Protein AF-A0A7C1L3U0-F1 (afdb_monomer_lite)

Radius of gyration: 30.57 Å; chains: 1; bounding box: 61×76×88 Å

Foldseek 3Di:
DPPEPQWQWDDDVPHADDLVRVCVVVVHDPVVSVVVVVVCVVVVQWDADPVRTIGGPVRNVVVVVVVVVVVVVVVPDPPVPPDDDPPDPPDDDDPDDDDDDDDDDPDDDDDDDDDDDDDDDPPLPADPLLLVLLVVLQVLLCVVPVPDDRDDPVQSSVLSVLSRCCCPVVVDDSVVLSVLSVVLSVDPVSSVQSNGSVSCSVCVVVSVVVVCVVCPPDDDPDDDDDDDDPDDD

Structure (mmCIF, N/CA/C/O backbone):
data_AF-A0A7C1L3U0-F1
#
_entry.id   AF-A0A7C1L3U0-F1
#
loop_
_atom_site.group_PDB
_atom_site.id
_atom_site.type_symbol
_atom_site.label_atom_id
_atom_site.label_alt_id
_atom_site.label_comp_id
_atom_site.label_asym_id
_atom_site.label_entity_id
_atom_site.label_seq_id
_atom_site.pdbx_PDB_ins_code
_atom_site.Cartn_x
_atom_site.Cartn_y
_atom_site.Cartn_z
_atom_site.occupancy
_atom_site.B_iso_or_equiv
_atom_site.auth_seq_id
_atom_site.auth_comp_id
_atom_site.auth_asym_id
_atom_site.auth_atom_id
_atom_site.pdbx_PDB_model_num
ATOM 1 N N . MET A 1 1 ? 8.101 4.443 23.987 1.00 46.91 1 MET A N 1
ATOM 2 C CA . MET A 1 1 ? 7.718 3.282 24.823 1.00 46.91 1 MET A CA 1
ATOM 3 C C . MET A 1 1 ? 6.214 3.086 24.729 1.00 46.91 1 MET A C 1
ATOM 5 O O . MET A 1 1 ? 5.498 4.061 24.888 1.00 46.91 1 MET A O 1
ATOM 9 N N . HIS A 1 2 ? 5.737 1.872 24.451 1.00 55.75 2 HIS A N 1
ATOM 10 C CA . HIS A 1 2 ? 4.317 1.532 24.603 1.00 55.75 2 HIS A CA 1
ATOM 11 C C . HIS A 1 2 ? 4.188 0.915 25.998 1.00 55.75 2 HIS A C 1
ATOM 13 O O . HIS A 1 2 ? 4.883 -0.058 26.271 1.00 55.75 2 HIS A O 1
ATOM 19 N N . GLN A 1 3 ? 3.409 1.522 26.893 1.00 57.28 3 GLN A N 1
ATOM 20 C CA . GLN A 1 3 ? 3.385 1.154 28.319 1.00 57.28 3 GLN A CA 1
ATOM 21 C C . GLN A 1 3 ? 2.403 0.014 28.655 1.00 57.28 3 GLN A C 1
ATOM 23 O O . GLN A 1 3 ? 2.378 -0.451 29.791 1.00 57.28 3 GLN A O 1
ATOM 28 N N . SER A 1 4 ? 1.603 -0.470 27.697 1.00 68.75 4 SER A N 1
ATOM 29 C CA . SER A 1 4 ? 0.651 -1.561 27.932 1.00 68.75 4 SER A CA 1
ATOM 30 C C . SER A 1 4 ? 1.237 -2.935 27.580 1.00 68.75 4 SER A C 1
ATOM 32 O O . SER A 1 4 ? 1.960 -3.088 26.595 1.00 68.75 4 SER A O 1
ATOM 34 N N . LYS A 1 5 ? 0.875 -3.965 28.368 1.00 76.50 5 LYS A N 1
ATOM 35 C CA . LYS A 1 5 ? 1.251 -5.373 28.114 1.00 76.50 5 LYS A CA 1
ATOM 36 C C . LYS A 1 5 ? 0.803 -5.854 26.724 1.00 76.50 5 LYS A C 1
ATOM 38 O O . LYS A 1 5 ? 1.501 -6.636 26.087 1.00 76.50 5 LYS A O 1
ATOM 43 N N . LYS A 1 6 ? -0.358 -5.384 26.250 1.00 86.88 6 LYS A N 1
ATOM 44 C CA . LYS A 1 6 ? -0.949 -5.759 24.957 1.00 86.88 6 LYS A CA 1
ATOM 45 C C . LYS A 1 6 ? -0.745 -4.626 23.946 1.00 86.88 6 LYS A C 1
ATOM 47 O O . LYS A 1 6 ? -1.388 -3.581 24.034 1.00 86.88 6 LYS A O 1
ATOM 52 N N . TYR A 1 7 ? 0.149 -4.834 22.980 1.00 90.50 7 TYR A N 1
ATOM 53 C CA . TYR A 1 7 ? 0.523 -3.801 22.011 1.00 90.50 7 TYR A CA 1
ATOM 54 C C . TYR A 1 7 ? -0.679 -3.307 21.195 1.00 90.50 7 TYR A C 1
ATOM 56 O O . TYR A 1 7 ? -1.445 -4.104 20.658 1.00 90.50 7 TYR A O 1
ATOM 64 N N . GLY A 1 8 ? -0.822 -1.986 21.075 1.00 90.75 8 GLY A N 1
ATOM 65 C CA . GLY A 1 8 ? -1.903 -1.356 20.312 1.00 90.75 8 GLY A CA 1
ATOM 66 C C . GLY A 1 8 ? -3.244 -1.254 21.047 1.00 90.75 8 GLY A C 1
ATOM 67 O O . GLY A 1 8 ? -4.165 -0.668 20.485 1.00 90.75 8 GLY A O 1
ATOM 68 N N . TYR A 1 9 ? -3.356 -1.766 22.279 1.00 92.19 9 TYR A N 1
ATOM 69 C CA . TYR A 1 9 ? -4.539 -1.601 23.130 1.00 92.19 9 TYR A CA 1
ATOM 70 C C . TYR A 1 9 ? -4.351 -0.439 24.102 1.00 92.19 9 TYR A C 1
ATOM 72 O O . TYR A 1 9 ? -3.285 -0.293 24.714 1.00 92.19 9 TYR A O 1
ATOM 80 N N . PHE A 1 10 ? -5.408 0.353 24.269 1.00 90.69 10 PHE A N 1
ATOM 81 C CA . PHE A 1 10 ? -5.458 1.449 25.226 1.00 90.69 10 PHE A CA 1
ATOM 82 C C . PHE A 1 10 ? -5.820 0.913 26.615 1.00 90.69 10 PHE A C 1
ATOM 84 O O . PHE A 1 10 ? -6.989 0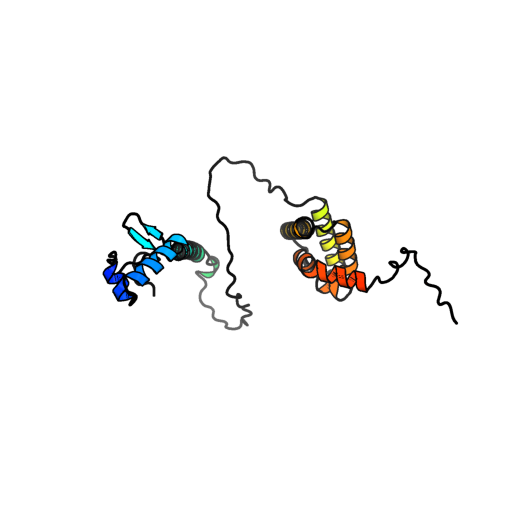.739 26.957 1.00 90.69 10 PHE A O 1
ATOM 91 N N . LEU A 1 11 ? -4.786 0.595 27.391 1.00 90.81 11 LEU A N 1
ATOM 92 C CA . LEU A 1 11 ? -4.882 0.036 28.738 1.00 90.81 11 LEU A CA 1
ATOM 93 C C . LEU A 1 11 ? -3.996 0.852 29.676 1.00 90.81 11 LEU A C 1
ATOM 95 O O . LEU A 1 11 ? -2.856 1.157 29.325 1.00 90.81 11 LEU A O 1
ATOM 99 N N . ILE A 1 12 ? -4.489 1.131 30.881 1.00 87.69 12 ILE A N 1
ATOM 100 C CA . ILE A 1 12 ? -3.718 1.762 31.957 1.00 87.69 12 ILE A CA 1
ATOM 101 C C . ILE A 1 12 ? -3.449 0.678 32.994 1.00 87.69 12 ILE A C 1
ATOM 103 O O . ILE A 1 12 ? -4.383 0.097 33.539 1.00 87.69 12 ILE A O 1
ATOM 107 N N . ASN A 1 13 ? -2.178 0.333 33.210 1.00 86.44 13 ASN A N 1
ATOM 108 C CA . ASN A 1 13 ? -1.765 -0.753 34.113 1.00 86.44 13 ASN A CA 1
ATOM 109 C C . ASN A 1 13 ? -2.446 -2.110 33.827 1.00 86.44 13 ASN A C 1
ATOM 111 O O . ASN A 1 13 ? -2.619 -2.936 34.715 1.00 86.44 13 ASN A O 1
ATOM 115 N N . GLY A 1 14 ? -2.831 -2.353 32.568 1.00 85.44 14 GLY A N 1
ATOM 116 C CA . GLY A 1 14 ? -3.538 -3.571 32.150 1.00 85.44 14 GLY A CA 1
ATOM 117 C C . GLY A 1 14 ? -5.056 -3.538 32.349 1.00 85.44 14 GLY A C 1
ATOM 118 O O . GLY A 1 14 ? -5.728 -4.471 31.921 1.00 85.44 14 GLY A O 1
ATOM 119 N N . ILE A 1 15 ? -5.597 -2.463 32.922 1.00 87.31 15 ILE A N 1
ATOM 120 C CA . ILE A 1 15 ? -7.029 -2.268 33.153 1.00 87.31 15 ILE A CA 1
ATOM 121 C C . ILE A 1 15 ? -7.600 -1.357 32.059 1.00 87.31 15 ILE A C 1
ATOM 123 O O . ILE A 1 15 ? -6.926 -0.451 31.554 1.00 87.31 15 ILE A O 1
ATOM 127 N N . LYS A 1 16 ? -8.856 -1.611 31.676 1.00 90.50 16 LYS A N 1
ATOM 128 C CA . LYS A 1 16 ? -9.623 -0.742 30.781 1.00 90.50 16 LYS A CA 1
ATOM 129 C C . LYS A 1 16 ? -9.945 0.578 31.500 1.00 90.50 16 LYS A C 1
ATOM 131 O O . LYS A 1 16 ? -10.632 0.534 32.518 1.00 90.50 16 LYS A O 1
ATOM 136 N N . PRO A 1 17 ? -9.502 1.735 30.986 1.00 90.19 17 PRO A N 1
ATOM 137 C CA . PRO A 1 17 ? -9.863 3.017 31.576 1.00 90.19 17 PRO A CA 1
ATOM 138 C C . PRO A 1 17 ? -11.337 3.356 31.320 1.00 90.19 17 PRO A C 1
ATOM 140 O O . PRO A 1 17 ? -11.865 3.058 30.246 1.00 90.19 17 PRO A O 1
ATOM 143 N N . ASP A 1 18 ? -11.980 3.997 32.298 1.00 92.19 18 ASP A N 1
ATOM 144 C CA . ASP A 1 18 ? -13.324 4.560 32.142 1.00 92.19 18 ASP A CA 1
ATOM 145 C C . ASP A 1 18 ? -13.290 5.795 31.233 1.00 92.19 18 ASP A C 1
ATOM 147 O O . ASP A 1 18 ? -12.306 6.537 31.228 1.00 92.19 18 ASP A O 1
ATOM 151 N N . ASP A 1 19 ? -14.373 6.067 30.504 1.00 90.44 19 ASP A N 1
ATOM 152 C CA . ASP A 1 19 ? -14.452 7.169 29.537 1.00 90.44 19 ASP A CA 1
ATOM 153 C C . ASP A 1 19 ? -14.159 8.534 30.186 1.00 90.44 19 ASP A C 1
ATOM 155 O O . ASP A 1 19 ? -13.609 9.421 29.526 1.00 90.44 19 ASP A O 1
ATOM 159 N N . LYS A 1 20 ? -14.478 8.719 31.477 1.00 92.00 20 LYS A N 1
ATOM 160 C CA . LYS A 1 20 ? -14.107 9.923 32.242 1.00 92.00 20 LYS A CA 1
ATOM 161 C C . LYS A 1 20 ? -12.598 10.021 32.455 1.00 92.00 20 LYS A C 1
ATOM 163 O O . LYS A 1 20 ? -12.019 11.090 32.287 1.00 92.00 20 LYS A O 1
ATOM 168 N N . THR A 1 21 ? -11.949 8.906 32.780 1.00 92.12 21 THR A N 1
ATOM 169 C CA . THR A 1 21 ? -10.490 8.829 32.910 1.00 92.12 21 THR A CA 1
ATOM 170 C C . THR A 1 21 ? -9.812 9.138 31.579 1.00 92.12 21 THR A C 1
ATOM 172 O O . THR A 1 21 ? -8.831 9.875 31.556 1.00 92.12 21 THR A O 1
ATOM 175 N N . ILE A 1 22 ? -10.353 8.643 30.458 1.00 91.44 22 ILE A N 1
ATOM 176 C CA . ILE A 1 22 ? -9.820 8.953 29.122 1.00 91.44 22 ILE A CA 1
ATOM 177 C C . ILE A 1 22 ? -9.978 10.446 28.800 1.00 91.44 22 ILE A C 1
ATOM 179 O O . ILE A 1 22 ? -9.039 11.062 28.302 1.00 91.44 22 ILE A O 1
ATOM 183 N N . GLN A 1 23 ? -11.133 11.043 29.113 1.00 94.38 23 GLN A N 1
ATOM 184 C CA . GLN A 1 23 ? -11.370 12.484 28.944 1.00 94.38 23 GLN A CA 1
ATOM 185 C C . GLN A 1 23 ? -10.337 13.328 29.695 1.00 94.38 23 GLN A C 1
ATOM 187 O O . GLN A 1 23 ? -9.766 14.243 29.106 1.00 94.38 23 GLN A O 1
ATOM 192 N N . LEU A 1 24 ? -10.063 12.983 30.957 1.00 92.75 24 LEU A N 1
ATOM 193 C CA . LEU A 1 24 ? -9.055 13.653 31.783 1.00 92.75 24 LEU A CA 1
ATOM 194 C C . LEU A 1 24 ? -7.646 13.494 31.203 1.00 92.75 24 LEU A C 1
ATOM 196 O O . LEU A 1 24 ? -6.904 14.465 31.113 1.00 92.75 24 LEU A O 1
ATOM 200 N N . LEU A 1 25 ? -7.295 12.288 30.754 1.00 90.88 25 LEU A N 1
ATOM 201 C CA . LEU A 1 25 ? -5.965 11.985 30.220 1.00 90.88 25 LEU A CA 1
ATOM 202 C C . LEU A 1 25 ? -5.687 12.701 28.891 1.00 90.88 25 LEU A C 1
ATOM 204 O O . LEU A 1 25 ? -4.554 13.088 28.620 1.00 90.88 25 LEU A O 1
ATOM 208 N N . LEU A 1 26 ? -6.724 12.898 28.073 1.00 90.00 26 LEU A N 1
ATOM 209 C CA . LEU A 1 26 ? -6.652 13.660 26.825 1.00 90.00 26 LEU A CA 1
ATOM 210 C C . LEU A 1 26 ? -6.889 15.165 27.023 1.00 90.00 26 LEU A C 1
ATOM 212 O O . LEU A 1 26 ? -6.756 15.922 26.064 1.00 90.00 26 LEU A O 1
ATOM 216 N N . ASN A 1 27 ? -7.248 15.588 28.239 1.00 93.81 27 ASN A N 1
ATOM 217 C CA . ASN A 1 27 ? -7.644 16.952 28.578 1.00 93.81 27 ASN A CA 1
ATOM 218 C C . ASN A 1 27 ? -8.754 17.498 27.651 1.00 93.81 27 ASN A C 1
ATOM 220 O O . ASN A 1 27 ? -8.663 18.602 27.113 1.00 93.81 27 ASN A O 1
ATOM 224 N N . LEU A 1 28 ? -9.794 16.687 27.415 1.00 93.38 28 LEU A N 1
ATOM 225 C CA . LEU A 1 28 ? -10.899 16.994 26.502 1.00 93.38 28 LEU A CA 1
ATOM 226 C C . LEU A 1 28 ? -12.233 17.151 27.235 1.00 93.38 28 LEU A C 1
ATOM 228 O O . LEU A 1 28 ? -12.604 16.341 28.082 1.00 93.38 28 LEU A O 1
ATOM 232 N N . ASN A 1 29 ? -13.026 18.126 26.788 1.00 94.88 29 ASN A N 1
ATOM 233 C CA . ASN A 1 29 ? -14.422 18.267 27.197 1.00 94.88 29 ASN A CA 1
ATOM 234 C C . ASN A 1 29 ? -15.258 17.069 26.720 1.00 94.88 29 ASN A C 1
ATOM 236 O O . ASN A 1 29 ? -15.044 16.552 25.621 1.00 94.88 29 ASN A O 1
ATOM 240 N N . SER A 1 30 ? -16.293 16.697 27.480 1.00 93.62 30 SER A N 1
ATOM 241 C CA . SER A 1 30 ? -17.127 15.520 27.182 1.00 93.62 30 SER A CA 1
ATOM 242 C C . SER A 1 30 ? -17.739 15.535 25.773 1.00 93.62 30 SER A C 1
ATOM 244 O O . SER A 1 30 ? -17.765 14.511 25.087 1.00 93.62 30 SER A O 1
ATOM 246 N N . LYS A 1 31 ? -18.176 16.709 25.291 1.00 94.75 31 LYS A N 1
ATOM 247 C CA . LYS A 1 31 ? -18.735 16.873 23.937 1.00 94.75 31 LYS A CA 1
ATOM 248 C C . LYS A 1 31 ? -17.685 16.620 22.850 1.00 94.75 31 LYS A C 1
ATOM 250 O O . LYS A 1 31 ? -17.946 15.872 21.910 1.00 94.75 31 LYS A O 1
ATOM 255 N N . SER A 1 32 ? -16.498 17.205 23.004 1.00 94.38 32 SER A N 1
ATOM 256 C CA . SER A 1 32 ? -15.382 17.033 22.070 1.00 94.38 32 SER A CA 1
ATOM 257 C C . SER A 1 32 ? -14.876 15.593 22.071 1.00 94.38 32 SER A C 1
ATOM 259 O O . SER A 1 32 ? -14.665 15.021 21.008 1.00 94.38 32 SER A O 1
ATOM 261 N N . PHE A 1 33 ? -14.767 14.973 23.248 1.00 95.44 33 PHE A N 1
ATOM 262 C CA . PHE A 1 33 ? -14.368 13.576 23.394 1.00 95.44 33 PHE A CA 1
ATOM 263 C C . PHE A 1 33 ? -15.306 12.627 22.643 1.00 95.44 33 PHE A C 1
ATOM 265 O O . PHE A 1 33 ? -14.842 11.828 21.831 1.00 95.44 33 PHE A O 1
ATOM 272 N N . LYS A 1 34 ? -16.625 12.752 22.857 1.00 94.25 34 LYS A N 1
ATOM 273 C CA . LYS A 1 34 ? -17.624 11.920 22.169 1.00 94.25 34 LYS A CA 1
ATOM 274 C C . LYS A 1 34 ? -17.522 12.064 20.652 1.00 94.25 34 LYS A C 1
ATOM 276 O O . LYS A 1 34 ? -17.489 11.049 19.964 1.00 94.25 34 LYS A O 1
ATOM 281 N N . LYS A 1 35 ? -17.399 13.303 20.155 1.00 95.94 35 LYS A N 1
ATOM 282 C CA . LYS A 1 35 ? -17.234 13.597 18.724 1.00 95.94 35 LYS A CA 1
ATOM 283 C C . LYS A 1 35 ? -15.968 12.948 18.150 1.00 95.94 35 LYS A C 1
ATOM 285 O O . LYS A 1 35 ? -16.047 12.227 17.158 1.00 95.94 35 LYS A O 1
ATOM 290 N N . CYS A 1 36 ? -14.821 13.134 18.803 1.00 94.56 36 CYS A N 1
ATOM 291 C CA . CYS A 1 36 ? -13.552 12.562 18.352 1.00 94.56 36 CYS A CA 1
ATOM 292 C C . CYS A 1 36 ? -13.594 11.029 18.328 1.00 94.56 36 CYS A C 1
ATOM 294 O O . CYS A 1 36 ? -13.214 10.415 17.335 1.00 94.56 36 CYS A O 1
ATOM 296 N N . ILE A 1 37 ? -14.086 10.393 19.394 1.00 93.75 37 ILE A N 1
ATOM 297 C CA . ILE A 1 37 ? -14.187 8.930 19.453 1.00 93.75 37 ILE A CA 1
ATOM 298 C C . ILE A 1 37 ? -15.148 8.399 18.385 1.00 93.75 37 ILE A C 1
ATOM 300 O O . ILE A 1 37 ? -14.818 7.409 17.730 1.00 93.75 37 ILE A O 1
ATOM 304 N N . SER A 1 38 ? -16.295 9.054 18.158 1.00 94.31 38 SER A N 1
ATOM 305 C CA . SER A 1 38 ? -17.228 8.641 17.104 1.00 94.31 38 SER A CA 1
ATOM 306 C C . SER A 1 38 ? -16.611 8.735 15.711 1.00 94.31 38 SER A C 1
ATOM 308 O O . SER A 1 38 ? -16.754 7.802 14.927 1.00 94.31 38 SER A O 1
ATOM 310 N N . GLU A 1 39 ? -15.867 9.804 15.419 1.00 95.69 39 GLU A N 1
ATOM 311 C CA . GLU A 1 39 ? -15.178 9.966 14.134 1.00 95.69 39 GLU A CA 1
ATOM 312 C C . GLU A 1 39 ? -14.094 8.898 13.943 1.00 95.69 39 GLU A C 1
ATOM 314 O O . GLU A 1 39 ? -14.009 8.265 12.891 1.00 95.69 39 GLU A O 1
ATOM 319 N N . LEU A 1 40 ? -13.279 8.640 14.970 1.00 94.25 40 LEU A N 1
ATOM 320 C CA . LEU A 1 40 ? -12.206 7.646 14.895 1.00 94.25 40 LEU A CA 1
ATOM 321 C C . LEU A 1 40 ? -12.732 6.215 14.710 1.00 94.25 40 LEU A C 1
ATOM 323 O O . LEU A 1 40 ? -12.089 5.426 14.011 1.00 94.25 40 LEU A O 1
ATOM 327 N N . LEU A 1 41 ? -13.874 5.886 15.324 1.00 93.81 41 LEU A N 1
ATOM 328 C CA . LEU A 1 41 ? -14.566 4.611 15.125 1.00 93.81 41 LEU A CA 1
ATOM 329 C C . LEU A 1 41 ? -15.172 4.520 13.721 1.00 93.81 41 LEU A C 1
ATOM 331 O O . LEU A 1 41 ? -14.988 3.502 13.057 1.00 93.81 41 LEU A O 1
ATOM 335 N N . LEU A 1 42 ? -15.834 5.584 13.255 1.00 95.12 42 LEU A N 1
ATOM 336 C CA . LEU A 1 42 ? -16.454 5.648 11.929 1.00 95.12 42 LEU A CA 1
ATOM 337 C C . LEU A 1 42 ? -15.425 5.431 10.813 1.00 95.12 42 LEU A C 1
ATOM 339 O O . LEU A 1 42 ? -15.637 4.618 9.920 1.00 95.12 42 LEU A O 1
ATOM 343 N N . TYR A 1 43 ? -14.273 6.099 10.898 1.00 94.50 43 TYR A N 1
ATOM 344 C CA . TYR A 1 43 ? -13.176 5.922 9.942 1.00 94.50 43 TYR A CA 1
ATOM 345 C C . TYR A 1 43 ? -12.362 4.636 10.165 1.00 94.50 43 TYR A C 1
ATOM 347 O O . TYR A 1 43 ? -11.371 4.409 9.471 1.00 94.50 43 TYR A O 1
ATOM 355 N N . GLY A 1 44 ? -12.714 3.812 11.157 1.00 91.38 44 GLY A N 1
ATOM 356 C CA . GLY A 1 44 ? -12.035 2.550 11.452 1.00 91.38 44 GLY A CA 1
ATOM 357 C C . GLY A 1 44 ? -10.579 2.697 11.908 1.00 91.38 44 GLY A C 1
ATOM 358 O O . GLY A 1 44 ? -9.820 1.725 11.854 1.00 91.38 44 GLY A O 1
ATOM 359 N N . ARG A 1 45 ? -10.170 3.895 12.352 1.00 90.75 45 ARG A N 1
ATOM 360 C CA . ARG A 1 45 ? -8.814 4.159 12.867 1.00 90.75 45 ARG A CA 1
ATOM 361 C C . ARG A 1 45 ? -8.597 3.477 14.214 1.00 90.75 45 ARG A C 1
ATOM 363 O O . ARG A 1 45 ? -7.529 2.912 14.456 1.00 90.75 45 ARG A O 1
ATOM 370 N N . ILE A 1 46 ? -9.629 3.501 15.054 1.00 93.75 46 ILE A N 1
ATOM 371 C CA . ILE A 1 46 ? -9.710 2.738 16.301 1.00 93.75 46 ILE A CA 1
ATOM 372 C C . ILE A 1 46 ? -10.880 1.760 16.222 1.00 93.75 46 ILE A C 1
ATOM 374 O O . ILE A 1 46 ? -11.843 1.983 15.491 1.00 93.75 46 ILE A O 1
ATOM 378 N N . LYS A 1 47 ? -10.803 0.675 16.985 1.00 94.06 47 LYS A N 1
ATOM 379 C CA . LYS A 1 47 ? -11.871 -0.316 17.132 1.00 94.06 47 LYS A CA 1
ATOM 380 C C . LYS A 1 47 ? -12.062 -0.661 18.603 1.00 94.06 47 LYS A C 1
ATOM 382 O O . LYS A 1 47 ? -11.167 -0.419 19.410 1.00 94.06 47 LYS A O 1
ATOM 387 N N . LYS A 1 48 ? -13.229 -1.209 18.941 1.00 92.75 48 LYS A N 1
ATOM 388 C CA . LYS A 1 48 ? -13.506 -1.779 20.263 1.00 92.75 48 LYS A CA 1
ATOM 389 C C . LYS A 1 48 ? -13.409 -3.294 20.194 1.00 92.75 48 LYS A C 1
ATOM 391 O O . LYS A 1 48 ? -13.834 -3.893 19.210 1.00 92.75 48 LYS A O 1
ATOM 396 N N . ASP A 1 49 ? -12.806 -3.874 21.219 1.00 91.75 49 ASP A N 1
ATOM 397 C CA . ASP A 1 49 ? -12.830 -5.318 21.452 1.00 91.75 49 ASP A CA 1
ATOM 398 C C . ASP A 1 49 ? -14.159 -5.725 22.114 1.00 91.75 49 ASP A C 1
ATOM 400 O O . ASP A 1 49 ? -14.927 -4.855 22.531 1.00 91.75 49 ASP A O 1
ATOM 404 N N . GLU A 1 50 ? -14.403 -7.021 22.283 1.00 92.00 50 GLU A N 1
ATOM 405 C CA . GLU A 1 50 ? -15.593 -7.559 22.973 1.00 92.00 50 GLU A CA 1
ATOM 406 C C . GLU A 1 50 ? -15.719 -7.020 24.411 1.00 92.00 50 GLU A C 1
ATOM 408 O O . GLU A 1 50 ? -16.799 -6.673 24.879 1.00 92.00 50 GLU A O 1
ATOM 413 N N . ASN A 1 51 ? -14.578 -6.799 25.072 1.00 88.69 51 ASN A N 1
ATOM 414 C CA . ASN A 1 51 ? -14.485 -6.186 26.405 1.00 88.69 51 ASN A CA 1
ATOM 415 C C . ASN A 1 51 ? -14.676 -4.646 26.392 1.00 88.69 51 ASN A C 1
ATOM 417 O O . ASN A 1 51 ? -14.537 -3.948 27.405 1.00 88.69 51 ASN A O 1
ATOM 421 N N . GLY A 1 52 ? -14.934 -4.061 25.221 1.00 89.25 52 GLY A N 1
ATOM 422 C CA . GLY A 1 52 ? -15.109 -2.627 24.999 1.00 89.25 52 GLY A CA 1
ATOM 423 C C . GLY A 1 52 ? -13.832 -1.793 25.148 1.00 89.25 52 GLY A C 1
ATOM 424 O O . GLY A 1 52 ? -13.931 -0.586 25.356 1.00 89.25 52 GLY A O 1
ATOM 425 N N . VAL A 1 53 ? -12.649 -2.411 25.088 1.00 92.00 53 VAL A N 1
ATOM 426 C CA . VAL A 1 53 ? -11.347 -1.719 25.109 1.00 92.00 53 VAL A CA 1
ATOM 427 C C . VAL A 1 53 ? -11.048 -1.154 23.724 1.00 92.00 53 VAL A C 1
ATOM 429 O O . VAL A 1 53 ? -11.177 -1.868 22.730 1.00 92.00 53 VAL A O 1
ATOM 432 N N . TYR A 1 54 ? -10.612 0.103 23.653 1.00 93.31 54 TYR A N 1
ATOM 433 C CA . TYR A 1 54 ? -10.171 0.707 22.398 1.00 93.31 54 TYR A CA 1
ATOM 434 C C . TYR A 1 54 ? -8.798 0.173 21.974 1.00 93.31 54 TYR A C 1
ATOM 436 O O . TYR A 1 54 ? -7.867 0.101 22.779 1.00 93.31 54 TYR A O 1
ATOM 444 N N . TYR A 1 55 ? -8.646 -0.148 20.693 1.00 93.19 55 TYR A N 1
ATOM 445 C CA . TYR A 1 55 ? -7.370 -0.548 20.111 1.00 93.19 55 TYR A CA 1
ATOM 446 C C . TYR A 1 55 ? -7.159 0.028 18.708 1.00 93.19 55 TYR A C 1
ATOM 448 O O . TYR A 1 55 ? -8.103 0.256 17.947 1.00 93.19 55 TYR A O 1
ATOM 456 N N . CYS A 1 56 ? -5.895 0.238 18.345 1.00 93.12 56 CYS A N 1
ATOM 457 C CA . CYS A 1 56 ? -5.483 0.712 17.026 1.00 93.12 56 CYS A CA 1
ATOM 458 C C . CYS A 1 56 ? -5.148 -0.480 16.121 1.00 93.12 56 CYS A C 1
ATOM 460 O O . CYS A 1 56 ? -4.096 -1.105 16.281 1.00 93.12 56 CYS A O 1
ATOM 462 N N . LYS A 1 57 ? -6.006 -0.775 15.132 1.00 89.62 57 LYS A N 1
ATOM 463 C CA . LYS A 1 57 ? -5.843 -1.932 14.226 1.00 89.62 57 LYS A CA 1
ATOM 464 C C . LYS A 1 57 ? -4.467 -1.952 13.543 1.00 89.62 57 LYS A C 1
ATOM 466 O O . LYS A 1 57 ? -3.771 -2.961 13.612 1.00 89.62 57 LYS A O 1
ATOM 471 N N . ARG A 1 58 ? -4.038 -0.814 12.984 1.00 92.69 58 ARG A N 1
ATOM 472 C CA . ARG A 1 58 ? -2.734 -0.676 12.311 1.00 92.69 58 ARG A CA 1
ATOM 473 C C . ARG A 1 58 ? -1.560 -1.042 13.221 1.00 92.69 58 ARG A C 1
ATOM 475 O O . ARG A 1 58 ? -0.647 -1.737 12.799 1.00 92.69 58 ARG A O 1
ATOM 482 N N . MET A 1 59 ? -1.595 -0.606 14.481 1.00 92.56 59 MET A N 1
ATOM 483 C CA . MET A 1 59 ? -0.518 -0.901 15.429 1.00 92.56 59 MET A CA 1
ATOM 484 C C . MET A 1 59 ? -0.411 -2.401 15.707 1.00 92.56 59 MET A C 1
ATOM 486 O O . MET A 1 59 ? 0.691 -2.938 15.782 1.00 92.56 59 MET A O 1
ATOM 490 N N . ILE A 1 60 ? -1.546 -3.087 15.845 1.00 91.31 60 ILE A N 1
ATOM 491 C CA . ILE A 1 60 ? -1.568 -4.538 16.058 1.00 91.31 60 ILE A CA 1
ATOM 492 C C . ILE A 1 60 ? -0.989 -5.263 14.838 1.00 91.31 60 ILE A C 1
ATOM 494 O O . ILE A 1 60 ? -0.166 -6.162 14.998 1.00 91.31 60 ILE A O 1
ATOM 498 N N . GLU A 1 61 ? -1.382 -4.867 13.629 1.00 90.94 61 GLU A N 1
ATOM 499 C CA . GLU A 1 61 ? -0.882 -5.458 12.380 1.00 90.94 61 GLU A CA 1
ATOM 500 C C . GLU A 1 61 ? 0.624 -5.233 12.199 1.00 90.94 61 GLU A C 1
ATOM 502 O O . GLU A 1 61 ? 1.366 -6.187 11.947 1.00 90.94 61 GLU A O 1
ATOM 507 N N . ASP A 1 62 ? 1.099 -4.009 12.437 1.00 91.25 62 ASP A N 1
ATOM 508 C CA . ASP A 1 62 ? 2.523 -3.672 12.393 1.00 91.25 62 ASP A CA 1
ATOM 509 C C . ASP A 1 62 ? 3.324 -4.483 13.426 1.00 91.25 62 ASP A C 1
ATOM 511 O O . ASP A 1 62 ? 4.449 -4.917 13.158 1.00 91.25 62 ASP A O 1
ATOM 515 N N . ASN A 1 63 ? 2.751 -4.738 14.607 1.00 91.25 63 ASN A N 1
ATOM 516 C CA . ASN A 1 63 ? 3.387 -5.556 15.635 1.00 91.25 63 ASN A CA 1
ATOM 517 C C . ASN A 1 63 ? 3.456 -7.034 15.245 1.00 91.25 63 ASN A C 1
ATOM 519 O O . ASN A 1 63 ? 4.521 -7.634 15.372 1.00 91.25 63 ASN A O 1
ATOM 523 N N . LYS A 1 64 ? 2.372 -7.599 14.695 1.00 92.19 64 LYS A N 1
ATOM 524 C CA . LYS A 1 64 ? 2.366 -8.969 14.155 1.00 92.19 64 LYS A CA 1
ATOM 525 C C . LYS A 1 64 ? 3.454 -9.138 13.097 1.00 92.19 64 LYS A C 1
ATOM 527 O O . LYS A 1 64 ? 4.237 -10.085 13.148 1.00 92.19 64 LYS A O 1
ATOM 532 N N . LEU A 1 65 ? 3.559 -8.177 12.180 1.00 89.62 65 LEU A N 1
ATOM 533 C CA . LEU A 1 65 ? 4.589 -8.173 11.147 1.00 89.62 65 LEU A CA 1
ATOM 534 C C . LEU A 1 65 ? 5.997 -8.057 11.743 1.00 89.62 65 LEU A 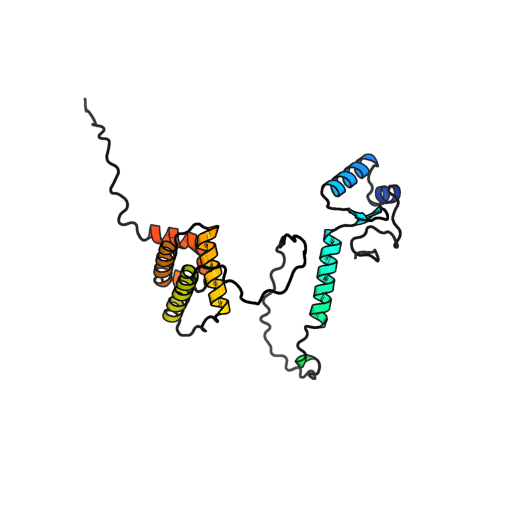C 1
ATOM 536 O O . LEU A 1 65 ? 6.922 -8.733 11.292 1.00 89.62 65 LEU A O 1
ATOM 540 N N . ARG A 1 66 ? 6.169 -7.227 12.778 1.00 88.25 66 ARG A N 1
ATOM 541 C CA . ARG A 1 66 ? 7.433 -7.090 13.510 1.00 88.25 66 ARG A CA 1
ATOM 542 C C . ARG A 1 66 ? 7.841 -8.391 14.196 1.00 88.25 66 ARG A C 1
ATOM 544 O O . ARG A 1 66 ? 9.008 -8.754 14.099 1.00 88.25 66 ARG A O 1
ATOM 551 N N . ILE A 1 67 ? 6.919 -9.074 14.870 1.00 91.25 67 ILE A N 1
ATOM 552 C CA . ILE A 1 67 ? 7.181 -10.366 15.520 1.00 91.25 67 ILE A CA 1
ATOM 553 C C . ILE A 1 67 ? 7.608 -11.388 14.467 1.00 91.25 67 ILE A C 1
ATOM 555 O O . ILE A 1 67 ? 8.697 -11.942 14.582 1.00 91.25 67 ILE A O 1
ATOM 559 N N . LYS A 1 68 ? 6.846 -11.520 13.374 1.00 89.81 68 LYS A N 1
ATOM 560 C CA . LYS A 1 68 ? 7.171 -12.435 12.270 1.00 89.81 68 LYS A CA 1
ATOM 561 C C . LYS A 1 68 ? 8.564 -12.177 11.684 1.00 89.81 68 LYS A C 1
ATOM 563 O O . LYS A 1 68 ? 9.324 -13.106 11.431 1.00 89.81 68 LYS A O 1
ATOM 568 N N . ARG A 1 69 ? 8.926 -10.905 11.489 1.00 88.62 69 ARG A N 1
ATOM 569 C CA . ARG A 1 69 ? 10.263 -10.513 11.008 1.00 88.62 69 ARG A CA 1
ATOM 570 C C . ARG A 1 69 ? 11.361 -10.810 12.025 1.00 88.62 69 ARG A C 1
ATOM 572 O O . ARG A 1 69 ? 12.429 -11.248 11.621 1.00 88.62 69 ARG A O 1
ATOM 579 N N . ARG A 1 70 ? 11.113 -10.587 13.320 1.00 88.25 70 ARG A N 1
ATOM 580 C CA . ARG A 1 70 ? 12.062 -10.917 14.394 1.00 88.25 70 ARG A CA 1
ATOM 581 C C . ARG A 1 70 ? 12.326 -12.420 14.443 1.00 88.25 70 ARG A C 1
ATOM 583 O O . ARG A 1 70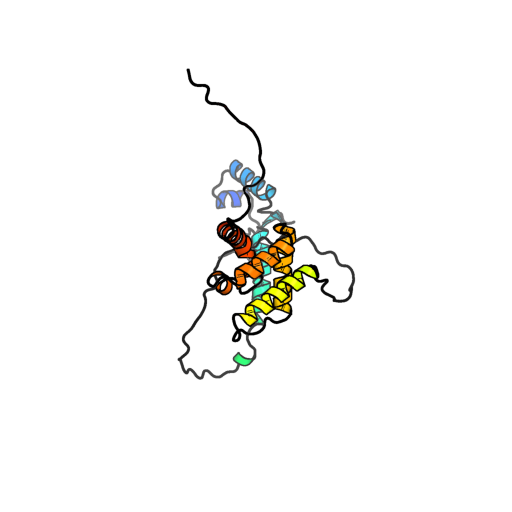 ? 13.480 -12.818 14.501 1.00 88.25 70 ARG A O 1
ATOM 590 N N . GLU A 1 71 ? 11.278 -13.234 14.380 1.00 88.44 71 GLU A N 1
ATOM 591 C CA . GLU A 1 71 ? 11.383 -14.697 14.370 1.00 88.44 71 GLU A CA 1
ATOM 592 C C . GLU A 1 71 ? 12.149 -15.203 13.146 1.00 88.44 71 GLU A C 1
ATOM 594 O O . GLU A 1 71 ? 13.023 -16.056 13.273 1.00 88.44 71 GLU A O 1
ATOM 599 N N . ALA A 1 72 ? 11.873 -14.644 11.964 1.00 85.31 72 ALA A N 1
ATOM 600 C CA . ALA A 1 72 ? 12.618 -14.967 10.750 1.00 85.31 72 ALA A CA 1
ATOM 601 C C . ALA A 1 72 ? 14.087 -14.515 10.834 1.00 85.31 72 ALA A C 1
ATOM 603 O O . ALA A 1 72 ? 14.979 -15.262 10.446 1.00 85.31 72 ALA A O 1
ATOM 604 N N . GLY A 1 73 ? 14.349 -13.325 11.381 1.00 85.81 73 GLY A N 1
ATOM 605 C CA . GLY A 1 73 ? 15.702 -12.800 11.582 1.00 85.81 73 GLY A CA 1
ATOM 606 C C . GLY A 1 73 ? 16.514 -13.614 12.588 1.00 85.81 73 GLY A C 1
ATOM 607 O O . GLY A 1 73 ? 17.684 -13.878 12.343 1.00 85.81 73 GLY A O 1
ATOM 608 N N . SER A 1 74 ? 15.884 -14.103 13.662 1.00 80.06 74 SER A N 1
ATOM 609 C CA . SER A 1 74 ? 16.516 -15.007 14.634 1.00 80.06 74 SER A CA 1
ATOM 610 C C . SER A 1 74 ? 16.981 -16.325 14.007 1.00 80.06 74 SER A C 1
ATOM 612 O O . SER A 1 74 ? 17.882 -16.960 14.540 1.00 80.06 74 SER A O 1
ATOM 614 N N . LYS A 1 75 ? 16.372 -16.738 12.889 1.00 77.75 75 LYS A N 1
ATOM 615 C CA . LYS A 1 75 ? 16.763 -17.919 12.103 1.00 77.75 75 LYS A CA 1
ATOM 616 C C . LYS A 1 75 ? 17.708 -17.581 10.940 1.00 77.75 75 LYS A C 1
ATOM 618 O O . LYS A 1 75 ? 18.182 -18.488 10.269 1.00 77.75 75 LYS A O 1
ATOM 623 N N . GLY A 1 76 ? 17.929 -16.295 10.663 1.00 63.34 76 GLY A N 1
ATOM 624 C CA . GLY A 1 76 ? 18.549 -15.775 9.440 1.00 63.34 76 GLY A CA 1
ATOM 625 C C . GLY A 1 76 ? 20.007 -15.341 9.583 1.00 63.34 76 GLY A C 1
ATOM 626 O O . GLY A 1 76 ? 20.471 -14.533 8.781 1.00 63.34 76 GLY A O 1
ATOM 627 N N . GLY A 1 77 ? 20.725 -15.837 10.592 1.00 69.12 77 GLY A N 1
ATOM 628 C CA . GLY A 1 77 ? 22.185 -15.752 10.617 1.00 69.12 77 GLY A CA 1
ATOM 629 C C . GLY A 1 77 ? 22.782 -16.746 9.624 1.00 69.12 77 GLY A C 1
ATOM 630 O O . GLY A 1 77 ? 22.260 -17.848 9.471 1.00 69.12 77 GLY A O 1
ATOM 631 N N . ASN A 1 78 ? 23.869 -16.378 8.942 1.00 67.06 78 ASN A N 1
ATOM 632 C CA . ASN A 1 78 ? 24.658 -17.360 8.201 1.00 67.06 78 ASN A CA 1
ATOM 633 C C . ASN A 1 78 ? 25.209 -18.375 9.224 1.00 67.06 78 ASN A C 1
ATOM 635 O O . ASN A 1 78 ? 26.035 -17.976 10.048 1.00 67.06 78 ASN A O 1
ATOM 639 N N . PRO A 1 79 ? 24.780 -19.653 9.211 1.00 64.69 79 PRO A N 1
ATOM 640 C CA . PRO A 1 79 ? 25.180 -20.624 10.232 1.00 64.69 79 PRO A CA 1
ATOM 641 C C . PRO A 1 79 ? 26.697 -20.871 10.247 1.00 64.69 79 PRO A C 1
ATOM 643 O O . PRO A 1 79 ? 27.238 -21.306 11.256 1.00 64.69 79 PRO A O 1
ATOM 646 N N . LEU A 1 80 ? 27.393 -20.530 9.158 1.00 61.19 80 LEU A N 1
ATOM 647 C CA . LEU A 1 80 ? 28.849 -20.617 9.036 1.00 61.19 80 LEU A CA 1
ATOM 648 C C . LEU A 1 80 ? 29.614 -19.576 9.876 1.00 61.19 80 LEU A C 1
ATOM 650 O O . LEU A 1 80 ? 30.814 -19.738 10.065 1.00 61.19 80 LEU A O 1
ATOM 654 N N . LEU A 1 81 ? 28.955 -18.517 10.365 1.00 62.06 81 LEU A N 1
ATOM 655 C CA . LEU A 1 81 ? 29.593 -17.431 11.128 1.00 62.06 81 LEU A CA 1
ATOM 656 C C . LEU A 1 81 ? 29.458 -17.580 12.652 1.00 62.06 81 LEU A C 1
ATOM 658 O O . LEU A 1 81 ? 30.028 -16.783 13.383 1.00 62.06 81 LEU A O 1
ATOM 662 N N . VAL A 1 82 ? 28.700 -18.564 13.148 1.00 58.06 82 VAL A N 1
ATOM 663 C CA . VAL A 1 82 ? 28.377 -18.677 14.587 1.00 58.06 82 VAL A CA 1
ATOM 664 C C . VAL A 1 82 ? 29.555 -19.210 15.421 1.00 58.06 82 VAL A C 1
ATOM 666 O O . VAL A 1 82 ? 29.591 -18.975 16.623 1.00 58.06 82 VAL A O 1
ATOM 669 N N . ASN A 1 83 ? 30.549 -19.851 14.788 1.00 56.81 83 ASN A N 1
ATOM 670 C CA . ASN A 1 83 ? 31.683 -20.497 15.468 1.00 56.81 83 ASN A CA 1
ATOM 671 C C . ASN A 1 83 ? 33.063 -20.053 14.938 1.00 56.81 83 ASN A C 1
ATOM 673 O O . ASN A 1 83 ? 34.033 -20.797 15.072 1.00 56.81 83 ASN A O 1
ATOM 677 N N . GLN A 1 84 ? 33.168 -18.905 14.265 1.00 62.91 84 GLN A N 1
ATOM 678 C CA . GLN A 1 84 ? 34.480 -18.406 13.843 1.00 62.91 84 GLN A CA 1
ATOM 679 C C . GLN A 1 84 ? 35.133 -17.662 15.007 1.00 62.91 84 GLN A C 1
ATOM 681 O O . GLN A 1 84 ? 34.548 -16.720 15.532 1.00 62.91 84 GLN A O 1
ATOM 686 N N . GLU A 1 85 ? 36.327 -18.097 15.416 1.00 60.47 85 GLU A N 1
ATOM 687 C CA . GLU A 1 85 ? 37.139 -17.326 16.356 1.00 60.47 85 GLU A CA 1
ATOM 688 C C . GLU A 1 85 ? 37.530 -15.986 15.725 1.00 60.47 85 GLU A C 1
ATOM 690 O O . GLU A 1 85 ? 37.882 -15.923 14.541 1.00 60.47 85 GLU A O 1
ATOM 695 N N . ASP A 1 86 ? 37.449 -14.921 16.524 1.00 54.28 86 ASP A N 1
ATOM 696 C CA . ASP A 1 86 ? 37.736 -13.543 16.133 1.00 54.28 86 ASP A CA 1
ATOM 697 C C . ASP A 1 86 ? 39.214 -13.368 15.737 1.00 54.28 86 ASP A C 1
ATOM 699 O O . ASP A 1 86 ? 40.030 -12.859 16.502 1.00 54.28 86 ASP A O 1
ATOM 703 N N . ASN A 1 87 ? 39.585 -13.735 14.511 1.00 55.44 87 ASN A N 1
ATOM 704 C CA . ASN A 1 87 ? 40.832 -13.270 13.910 1.00 55.44 87 ASN A CA 1
ATOM 705 C C . ASN A 1 87 ? 40.600 -11.879 13.311 1.00 55.44 87 ASN A C 1
ATOM 707 O O . ASN A 1 87 ? 40.336 -11.714 12.118 1.00 55.44 87 ASN A O 1
ATOM 711 N N . GLN A 1 88 ? 40.672 -10.863 14.172 1.00 51.72 88 GLN A N 1
ATOM 712 C CA . GLN A 1 88 ? 40.642 -9.460 13.771 1.00 51.72 88 GLN A CA 1
ATOM 713 C C . GLN A 1 88 ? 41.906 -9.094 12.981 1.00 51.72 88 GLN A C 1
ATOM 715 O O . GLN A 1 88 ? 42.874 -8.590 13.540 1.00 51.72 88 GLN A O 1
ATOM 720 N N . ASN A 1 89 ? 41.867 -9.258 11.660 1.00 44.44 89 ASN A N 1
ATOM 721 C CA . ASN A 1 89 ? 42.661 -8.431 10.753 1.00 44.44 89 ASN A CA 1
ATOM 722 C C . ASN A 1 89 ? 41.730 -7.388 10.127 1.00 44.44 89 ASN A C 1
ATOM 724 O O . ASN A 1 89 ? 41.017 -7.639 9.155 1.00 44.44 89 ASN A O 1
ATOM 728 N N . ASN A 1 90 ? 41.710 -6.213 10.755 1.00 52.31 90 ASN A N 1
ATOM 729 C CA . ASN A 1 90 ? 40.935 -5.048 10.349 1.00 52.31 90 ASN A CA 1
ATOM 730 C C . ASN A 1 90 ? 41.511 -4.409 9.077 1.00 52.31 90 ASN A C 1
ATOM 732 O O . ASN A 1 90 ? 42.198 -3.401 9.161 1.00 52.31 90 ASN A O 1
ATOM 736 N N . GLU A 1 91 ? 41.166 -4.926 7.900 1.00 50.12 91 GLU A N 1
ATOM 737 C CA . GLU A 1 91 ? 41.096 -4.109 6.683 1.00 50.12 91 GLU A CA 1
ATOM 738 C C . GLU A 1 91 ? 39.927 -4.571 5.811 1.00 50.12 91 GLU A C 1
ATOM 740 O O . GLU A 1 91 ? 40.034 -5.439 4.949 1.00 50.12 91 GLU A O 1
ATOM 745 N N . SER A 1 92 ? 38.757 -3.978 6.024 1.00 48.34 92 SER A N 1
ATOM 746 C CA . SER A 1 92 ? 37.644 -4.081 5.083 1.00 48.34 92 SER A CA 1
ATOM 747 C C . SER A 1 92 ? 36.962 -2.726 4.990 1.00 48.34 92 SER A C 1
ATOM 749 O O . SER A 1 92 ? 36.264 -2.290 5.899 1.00 48.34 92 SER A O 1
ATOM 751 N N . LYS A 1 93 ? 37.211 -2.028 3.876 1.00 46.38 93 LYS A N 1
ATOM 752 C CA . LYS A 1 93 ? 36.512 -0.792 3.512 1.00 46.38 93 LYS A CA 1
ATOM 753 C C . LYS A 1 93 ? 35.036 -1.111 3.302 1.00 46.38 93 LYS A C 1
ATOM 755 O O . LYS A 1 93 ? 34.652 -1.678 2.279 1.00 46.38 93 LYS A O 1
ATOM 760 N N . ASP A 1 94 ? 34.231 -0.724 4.278 1.00 40.03 94 ASP A N 1
ATOM 761 C CA . ASP A 1 94 ? 32.796 -0.947 4.305 1.00 40.03 94 ASP A CA 1
ATOM 762 C C . ASP A 1 94 ? 32.105 -0.132 3.193 1.00 40.03 94 ASP A C 1
ATOM 764 O O . ASP A 1 94 ? 32.020 1.096 3.238 1.00 40.03 94 ASP A O 1
ATOM 768 N N . LYS A 1 95 ? 31.639 -0.806 2.134 1.00 45.72 95 LYS A N 1
ATOM 769 C CA . LYS A 1 95 ? 30.743 -0.224 1.117 1.00 45.72 95 LYS A CA 1
ATOM 770 C C . LYS A 1 95 ? 29.297 -0.576 1.457 1.00 45.72 95 LYS A C 1
ATOM 772 O O . LYS A 1 95 ? 28.589 -1.189 0.655 1.00 45.72 95 LYS A O 1
ATOM 777 N N . GLN A 1 96 ? 28.835 -0.179 2.637 1.00 48.84 96 GLN A N 1
ATOM 778 C CA . GLN A 1 96 ? 27.422 -0.284 2.977 1.00 48.84 96 GLN A CA 1
ATOM 779 C C . GLN A 1 96 ? 26.617 0.764 2.195 1.00 48.84 96 GLN A C 1
ATOM 781 O O . GLN A 1 96 ? 26.714 1.969 2.429 1.00 48.84 96 GLN A O 1
ATOM 786 N N . LYS A 1 97 ? 25.783 0.314 1.251 1.00 46.50 97 LYS A N 1
ATOM 787 C CA . LYS A 1 97 ? 24.692 1.152 0.739 1.00 46.50 97 LYS A CA 1
ATOM 788 C C . LYS A 1 97 ? 23.623 1.233 1.822 1.00 46.50 97 LYS A C 1
ATOM 790 O O . LYS A 1 97 ? 22.985 0.227 2.124 1.00 46.50 97 LYS A O 1
ATOM 795 N N . GLN A 1 98 ? 23.421 2.428 2.372 1.00 46.00 98 GLN A N 1
ATOM 796 C CA . GLN A 1 98 ? 22.293 2.715 3.253 1.00 46.00 98 GLN A CA 1
ATOM 797 C C . GLN A 1 98 ? 20.989 2.323 2.548 1.00 46.00 98 GLN A C 1
ATOM 799 O O . GLN A 1 98 ? 20.744 2.699 1.399 1.00 46.00 98 GLN A O 1
ATOM 804 N N . THR A 1 99 ? 20.148 1.545 3.221 1.00 45.16 99 THR A N 1
ATOM 805 C CA . THR A 1 99 ? 18.788 1.282 2.751 1.00 45.16 99 THR A CA 1
ATOM 806 C C . THR A 1 99 ? 17.999 2.593 2.800 1.00 45.16 99 THR A C 1
ATOM 808 O O . THR A 1 99 ? 17.953 3.195 3.876 1.00 45.16 99 THR A O 1
ATOM 811 N N . PRO A 1 100 ? 17.352 3.052 1.712 1.00 48.81 100 PRO A N 1
ATOM 812 C CA . PRO A 1 100 ? 16.470 4.204 1.807 1.00 48.81 100 PRO A CA 1
ATOM 813 C C . PRO A 1 100 ? 15.279 3.829 2.692 1.00 48.81 100 PRO A C 1
ATOM 815 O O . PRO A 1 100 ? 14.558 2.863 2.429 1.00 48.81 100 PRO A O 1
ATOM 818 N N . SER A 1 101 ? 15.109 4.572 3.781 1.00 52.38 101 SER A N 1
ATOM 819 C CA . SER A 1 101 ? 13.941 4.474 4.639 1.00 52.38 101 SER A CA 1
ATOM 820 C C . SER A 1 101 ? 12.730 5.111 3.952 1.00 52.38 101 SER A C 1
ATOM 822 O O . SER A 1 101 ? 12.846 6.063 3.185 1.00 52.38 101 SER A O 1
ATOM 824 N N . SER A 1 102 ? 11.553 4.585 4.291 1.00 46.81 102 SER A N 1
ATOM 825 C CA . SER A 1 102 ? 10.233 5.177 4.037 1.00 46.81 102 SER A CA 1
ATOM 826 C C . SER A 1 102 ? 9.712 5.108 2.595 1.00 46.81 102 SER A C 1
ATOM 828 O O . SER A 1 102 ? 9.854 6.013 1.782 1.00 46.81 102 SER A O 1
ATOM 830 N N . SER A 1 103 ? 8.949 4.054 2.310 1.00 36.62 103 SER A N 1
ATOM 831 C CA . SER A 1 103 ? 7.835 4.126 1.357 1.00 36.62 103 SER A CA 1
ATOM 832 C C . SER A 1 103 ? 6.651 3.346 1.937 1.00 36.62 103 SER A C 1
ATOM 834 O O . SER A 1 103 ? 6.837 2.195 2.348 1.00 36.62 103 SER A O 1
ATOM 836 N N . PRO A 1 104 ? 5.444 3.935 2.026 1.00 40.75 104 PRO A N 1
ATOM 837 C CA . PRO A 1 104 ? 4.266 3.222 2.490 1.00 40.75 104 PRO A CA 1
ATOM 838 C C . PRO A 1 104 ? 3.806 2.293 1.366 1.00 40.75 104 PRO A C 1
ATOM 840 O O . PRO A 1 104 ? 3.238 2.729 0.371 1.00 40.75 104 PRO A O 1
ATOM 843 N N . SER A 1 105 ? 4.067 0.996 1.503 1.00 34.78 105 SER A N 1
ATOM 844 C CA . SER A 1 105 ? 3.449 -0.008 0.640 1.00 34.78 105 SER A CA 1
ATOM 845 C C . SER A 1 105 ? 2.060 -0.319 1.189 1.00 34.78 105 SER A C 1
ATOM 847 O O . SER A 1 105 ? 1.896 -1.094 2.129 1.00 34.78 105 SER A O 1
ATOM 849 N N . SER A 1 106 ? 1.044 0.314 0.610 1.00 37.28 106 SER A N 1
ATOM 850 C CA . SER A 1 106 ? -0.338 -0.144 0.706 1.00 37.28 106 SER A CA 1
ATOM 851 C C . SER A 1 106 ? -0.446 -1.483 -0.018 1.00 37.28 106 SER A C 1
ATOM 853 O O . SER A 1 106 ? -0.521 -1.530 -1.244 1.00 37.28 106 SER A O 1
ATOM 855 N N . SER A 1 107 ? -0.412 -2.573 0.743 1.00 34.59 107 SER A N 1
ATOM 856 C CA . SER A 1 107 ? -0.861 -3.880 0.271 1.00 34.59 107 SER A CA 1
ATOM 857 C C . SER A 1 107 ? -2.284 -4.086 0.774 1.00 34.59 107 SER A C 1
ATOM 859 O O . SER A 1 107 ? -2.535 -4.194 1.971 1.00 34.59 107 SER A O 1
ATOM 861 N N . SER A 1 108 ? -3.229 -4.047 -0.158 1.00 34.91 108 SER A N 1
ATOM 862 C CA . SER A 1 108 ? -4.603 -4.487 0.040 1.00 34.91 108 SER A CA 1
ATOM 863 C C . SER A 1 108 ? -4.599 -6.001 0.249 1.00 34.91 108 SER A C 1
ATOM 865 O O . SER A 1 108 ? -4.275 -6.747 -0.675 1.00 34.91 108 SER A O 1
ATOM 867 N N . SER A 1 109 ? -4.921 -6.451 1.459 1.00 33.91 109 SER A N 1
ATOM 868 C CA . SER A 1 109 ? -5.226 -7.850 1.742 1.00 33.91 109 SER A CA 1
ATOM 869 C C . SER A 1 109 ? -6.730 -8.079 1.611 1.00 33.91 109 SER A C 1
ATOM 871 O O . SER A 1 109 ? -7.530 -7.490 2.338 1.00 33.91 109 SER A O 1
ATOM 873 N N . SER A 1 110 ? -7.102 -8.957 0.685 1.00 36.81 110 SER A N 1
ATOM 874 C CA . SER A 1 110 ? -8.414 -9.596 0.641 1.00 36.81 110 SER A CA 1
ATOM 875 C C . SER A 1 110 ? -8.197 -11.070 0.962 1.00 36.81 110 SER A C 1
ATOM 877 O O . SER A 1 110 ? -7.515 -11.762 0.215 1.00 36.81 110 SER A O 1
ATOM 879 N N . SER A 1 111 ? -8.683 -11.430 2.149 1.00 38.19 111 SER A N 1
ATOM 880 C CA . SER A 1 111 ? -9.165 -12.727 2.646 1.00 38.19 111 SER A CA 1
ATOM 881 C C . SER A 1 111 ? -8.773 -14.031 1.938 1.00 38.19 111 SER A C 1
ATOM 883 O O . SER A 1 111 ? -9.054 -14.236 0.761 1.00 38.19 111 SER A O 1
ATOM 885 N N . ASP A 1 112 ? -8.249 -14.936 2.771 1.00 38.62 112 ASP A N 1
ATOM 886 C CA . ASP A 1 112 ? -8.248 -16.389 2.616 1.00 38.62 112 ASP A CA 1
ATOM 887 C C . ASP A 1 112 ? -9.637 -16.935 2.253 1.00 38.62 112 ASP A C 1
ATOM 889 O O . ASP A 1 112 ? -10.591 -16.673 2.981 1.00 38.62 112 ASP A O 1
ATOM 893 N N . GLU A 1 113 ? -9.708 -17.781 1.224 1.00 35.78 113 GLU A N 1
ATOM 894 C CA . GLU A 1 113 ? -10.499 -19.012 1.271 1.00 35.78 113 GLU A CA 1
ATOM 895 C C . GLU A 1 113 ? -9.695 -20.164 0.646 1.00 35.78 113 GLU A C 1
ATOM 897 O O . GLU A 1 113 ? -9.009 -20.027 -0.366 1.00 35.78 113 GLU A O 1
ATOM 902 N N . ASN A 1 114 ? -9.743 -21.278 1.363 1.00 43.97 114 ASN A N 1
ATOM 903 C CA . ASN A 1 114 ? -9.146 -22.584 1.124 1.00 43.97 114 ASN A CA 1
ATOM 904 C C . ASN A 1 114 ? -9.874 -23.285 -0.037 1.00 43.97 114 ASN A C 1
ATOM 906 O O . ASN A 1 114 ? -11.094 -23.288 0.018 1.00 43.97 114 ASN A O 1
ATOM 910 N N . ILE A 1 115 ? -9.165 -23.860 -1.0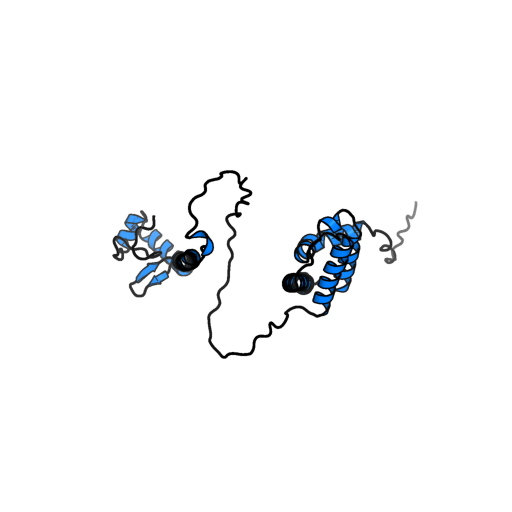26 1.00 38.38 115 ILE A N 1
ATOM 911 C CA . ILE A 1 115 ? -9.553 -25.054 -1.819 1.00 38.38 115 ILE A CA 1
ATOM 912 C C . ILE A 1 115 ? -8.348 -25.522 -2.674 1.00 38.38 115 ILE A C 1
ATOM 914 O O . ILE A 1 115 ? -7.807 -24.767 -3.478 1.00 38.38 115 ILE A O 1
ATOM 918 N N . GLU A 1 116 ? -7.978 -26.784 -2.437 1.00 39.69 116 GLU A N 1
ATOM 919 C CA . GLU A 1 116 ? -7.343 -27.814 -3.287 1.00 39.69 116 GLU A CA 1
ATOM 920 C C . GLU A 1 116 ? -6.089 -27.526 -4.141 1.00 39.69 116 GLU A C 1
ATOM 922 O O . GLU A 1 116 ? -6.015 -26.648 -4.999 1.00 39.69 116 GLU A O 1
ATOM 927 N N . GLU A 1 117 ? -5.101 -28.408 -3.944 1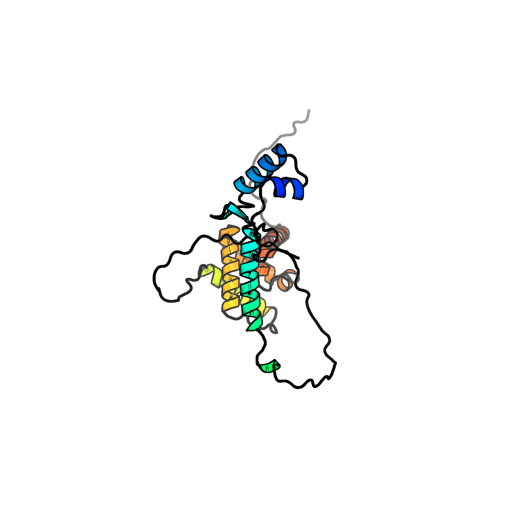.00 50.00 117 GLU A N 1
ATOM 928 C CA . GLU A 1 117 ? -3.863 -28.531 -4.712 1.00 50.00 117 GLU A CA 1
ATOM 929 C C . GLU A 1 117 ? -4.133 -28.748 -6.212 1.00 50.00 117 GLU A C 1
ATOM 931 O O . GLU A 1 117 ? -4.638 -29.786 -6.638 1.00 50.00 117 GLU A O 1
ATOM 936 N N . LYS A 1 118 ? -3.717 -27.783 -7.041 1.00 35.66 118 LYS A N 1
ATOM 937 C CA . LYS A 1 118 ? -3.625 -27.915 -8.504 1.00 35.66 118 LYS A CA 1
ATOM 938 C C . LYS A 1 118 ? -2.166 -27.693 -8.931 1.00 35.66 118 LYS A C 1
ATOM 940 O O . LYS A 1 118 ? -1.509 -26.815 -8.366 1.00 35.66 118 LYS A O 1
ATOM 945 N N . PRO A 1 119 ? -1.612 -28.491 -9.868 1.00 41.25 119 PRO A N 1
ATOM 946 C CA . PRO A 1 119 ? -0.169 -28.630 -10.015 1.00 41.25 119 PRO A CA 1
ATOM 947 C C . PRO A 1 119 ? 0.510 -27.341 -10.485 1.00 41.25 119 PRO A C 1
ATOM 949 O O . PRO A 1 119 ? -0.007 -26.582 -11.305 1.00 41.25 119 PRO A O 1
ATOM 952 N N . LEU A 1 120 ? 1.708 -27.138 -9.937 1.00 50.56 120 LEU A N 1
ATOM 953 C CA . LEU A 1 120 ? 2.613 -26.018 -10.159 1.00 50.56 120 LEU A CA 1
ATOM 954 C C . LEU A 1 120 ? 3.043 -25.917 -11.630 1.00 50.56 120 LEU A C 1
ATOM 956 O O . LEU A 1 120 ? 4.030 -26.521 -12.044 1.00 50.56 120 LEU A O 1
ATOM 960 N N . VAL A 1 121 ? 2.374 -25.057 -12.391 1.00 47.06 121 VAL A N 1
ATOM 961 C CA . VAL A 1 121 ? 2.989 -24.374 -13.533 1.00 47.06 121 VAL A CA 1
ATOM 962 C C . VAL A 1 121 ? 2.661 -22.891 -13.377 1.00 47.06 121 VAL A C 1
ATOM 964 O O . VAL A 1 121 ? 1.480 -22.544 -13.351 1.00 47.06 121 VAL A O 1
ATOM 967 N N . PRO A 1 122 ? 3.646 -21.988 -13.208 1.00 49.94 122 PRO A N 1
ATOM 968 C CA . PRO A 1 122 ? 3.354 -20.567 -13.227 1.00 49.94 122 PRO A CA 1
ATOM 969 C C . PRO A 1 122 ? 2.916 -20.233 -14.650 1.00 49.94 122 PRO A C 1
ATOM 971 O O . PRO A 1 122 ? 3.738 -20.177 -15.563 1.00 49.94 122 PRO A O 1
ATOM 974 N N . GLU A 1 123 ? 1.612 -20.070 -14.841 1.00 50.19 123 GLU A N 1
ATOM 975 C CA . GLU A 1 123 ? 1.030 -19.582 -16.081 1.00 50.19 123 GLU A CA 1
ATOM 976 C C . GLU A 1 123 ? 1.668 -18.213 -16.352 1.00 50.19 123 GLU A C 1
ATOM 978 O O . GLU A 1 123 ? 1.442 -17.234 -15.630 1.00 50.19 123 GLU A O 1
ATOM 983 N N . ASN A 1 124 ? 2.610 -18.173 -17.298 1.00 57.72 124 ASN A N 1
ATOM 984 C CA . ASN A 1 124 ? 3.325 -16.953 -17.642 1.00 57.72 124 ASN A CA 1
ATOM 985 C C . ASN A 1 124 ? 2.275 -15.917 -18.055 1.00 57.72 124 ASN A C 1
ATOM 987 O O . ASN A 1 124 ? 1.640 -16.048 -19.095 1.00 57.72 124 ASN A O 1
ATOM 991 N N . LYS A 1 125 ? 2.104 -14.865 -17.250 1.00 67.38 125 LYS A N 1
ATOM 992 C CA . LYS A 1 125 ? 1.101 -13.813 -17.491 1.00 67.38 125 LYS A CA 1
ATOM 993 C C . LYS A 1 125 ? 1.372 -12.997 -18.761 1.00 67.38 125 LYS A C 1
ATOM 995 O O . LYS A 1 125 ? 0.562 -12.156 -19.124 1.00 67.38 125 LYS A O 1
ATOM 1000 N N . PHE A 1 126 ? 2.530 -13.179 -19.391 1.00 69.31 126 PHE A N 1
ATOM 1001 C CA . PHE A 1 126 ? 2.994 -12.432 -20.554 1.00 69.31 126 PHE A CA 1
ATOM 1002 C C . PHE A 1 126 ? 2.823 -13.241 -21.843 1.00 69.31 126 PHE A C 1
ATOM 1004 O O . PHE A 1 126 ? 2.987 -14.457 -21.863 1.00 69.31 126 PHE A O 1
ATOM 1011 N N . SER A 1 127 ? 2.507 -12.544 -22.934 1.00 80.94 127 SER A N 1
ATOM 1012 C CA . SER A 1 127 ? 2.319 -13.154 -24.251 1.00 80.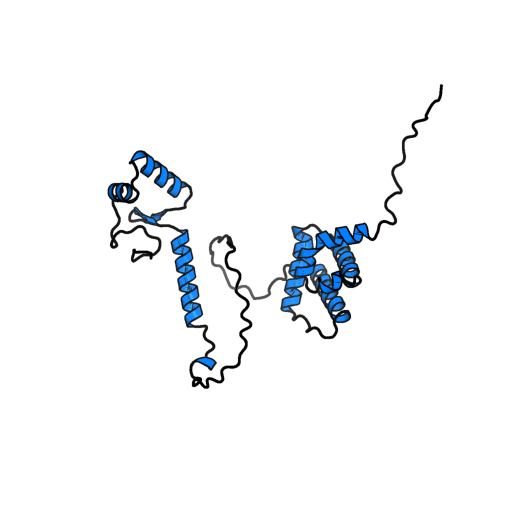94 127 SER A CA 1
ATOM 1013 C C . SER A 1 127 ? 3.665 -13.587 -24.838 1.00 80.94 127 SER A C 1
ATOM 1015 O O . SER A 1 127 ? 4.712 -13.020 -24.516 1.00 80.94 127 SER A O 1
ATOM 1017 N N . GLU A 1 128 ? 3.649 -14.537 -25.770 1.00 81.62 128 GLU A N 1
ATOM 1018 C CA . GLU A 1 128 ? 4.833 -14.953 -26.532 1.00 81.62 128 GLU A CA 1
ATOM 1019 C C . GLU A 1 128 ? 5.529 -13.765 -27.225 1.00 81.62 128 GLU A C 1
ATOM 1021 O O . GLU A 1 128 ? 6.758 -13.674 -27.260 1.00 81.62 128 GLU A O 1
ATOM 1026 N N . ASN A 1 129 ? 4.747 -12.770 -27.657 1.00 82.38 129 ASN A N 1
ATOM 1027 C CA . ASN A 1 129 ? 5.266 -11.522 -28.216 1.00 82.38 129 ASN A CA 1
ATOM 1028 C C . ASN A 1 129 ? 6.062 -10.684 -27.195 1.00 82.38 129 ASN A C 1
ATOM 1030 O O . ASN A 1 129 ? 7.069 -10.074 -27.555 1.00 82.38 129 ASN A O 1
ATOM 1034 N N . ASP A 1 130 ? 5.663 -10.671 -25.920 1.00 84.62 130 ASP A N 1
ATOM 1035 C CA . ASP A 1 130 ? 6.384 -9.943 -24.863 1.00 84.62 130 ASP A CA 1
ATOM 1036 C C . ASP A 1 130 ? 7.716 -10.600 -24.548 1.00 84.62 130 ASP A C 1
ATOM 1038 O O . ASP A 1 130 ? 8.736 -9.929 -24.367 1.00 84.62 130 ASP A O 1
ATOM 1042 N N . TYR A 1 131 ? 7.703 -11.931 -24.506 1.00 87.69 131 TYR A N 1
ATOM 1043 C CA . TYR A 1 131 ? 8.901 -12.716 -24.282 1.00 87.69 131 TYR A CA 1
ATOM 1044 C C . TYR A 1 131 ? 9.893 -12.545 -25.434 1.00 87.69 131 TYR A C 1
ATOM 1046 O O . TYR A 1 131 ? 11.083 -12.329 -25.200 1.00 87.69 131 TYR A O 1
ATOM 1054 N N . ARG A 1 132 ? 9.400 -12.525 -26.680 1.00 89.12 132 ARG A N 1
ATOM 1055 C CA . ARG A 1 132 ? 10.208 -12.231 -27.870 1.00 89.12 132 ARG A CA 1
ATOM 1056 C C . ARG A 1 132 ? 10.873 -10.856 -27.789 1.00 89.12 132 ARG A C 1
ATOM 1058 O O . ARG A 1 132 ? 12.060 -10.743 -28.085 1.00 89.12 132 ARG A O 1
ATOM 1065 N N . LEU A 1 133 ? 10.151 -9.821 -27.361 1.00 86.94 133 LEU A N 1
ATOM 1066 C CA . LEU A 1 133 ? 10.704 -8.470 -27.192 1.00 86.94 133 LEU A CA 1
ATOM 1067 C C . LEU A 1 133 ? 11.738 -8.400 -26.056 1.00 86.94 133 LEU A C 1
ATOM 1069 O O . LEU A 1 133 ? 12.779 -7.756 -26.201 1.00 86.94 133 LEU A O 1
ATOM 1073 N N . ALA A 1 134 ? 11.501 -9.097 -24.943 1.00 89.88 134 ALA A N 1
ATOM 1074 C CA . ALA A 1 134 ? 12.471 -9.206 -23.855 1.00 89.88 134 ALA A CA 1
ATOM 1075 C C . ALA A 1 134 ? 13.754 -9.932 -24.297 1.00 89.88 134 ALA A C 1
ATOM 1077 O O . ALA A 1 134 ? 14.863 -9.505 -23.961 1.00 89.88 134 ALA A O 1
ATOM 1078 N N . TYR A 1 135 ? 13.615 -10.991 -25.096 1.00 89.25 135 TYR A N 1
ATOM 1079 C CA . TYR A 1 135 ? 14.740 -11.698 -25.701 1.00 89.25 135 TYR A CA 1
ATOM 1080 C C . TYR A 1 135 ? 15.493 -10.810 -26.699 1.00 89.25 135 TYR A C 1
ATOM 1082 O O . TYR A 1 135 ? 16.722 -10.754 -26.674 1.00 89.25 135 TYR A O 1
ATOM 1090 N N . LEU A 1 136 ? 14.777 -10.030 -27.513 1.00 88.00 136 LEU A N 1
ATOM 1091 C CA . LEU A 1 136 ? 15.381 -9.053 -28.416 1.00 88.00 136 LEU A CA 1
ATOM 1092 C C . LEU A 1 136 ? 16.244 -8.045 -27.639 1.00 88.00 136 LEU A C 1
ATOM 1094 O O . LEU A 1 136 ? 17.400 -7.830 -27.998 1.00 88.00 136 LEU A O 1
ATOM 1098 N N . LEU A 1 137 ? 15.752 -7.513 -26.514 1.00 88.69 137 LEU A N 1
ATOM 1099 C CA . LEU A 1 137 ? 16.539 -6.627 -25.648 1.00 88.69 137 LEU A CA 1
ATOM 1100 C C . LEU A 1 137 ? 17.797 -7.318 -25.098 1.00 88.69 137 LEU A C 1
ATOM 1102 O O . LEU A 1 137 ? 18.870 -6.708 -25.096 1.00 88.69 137 LEU A O 1
ATOM 1106 N N . LYS A 1 138 ? 17.689 -8.586 -24.666 1.00 89.38 138 LYS A N 1
ATOM 1107 C CA . LYS A 1 138 ? 18.846 -9.394 -24.236 1.00 89.38 138 LYS A CA 1
ATOM 1108 C C . LYS A 1 138 ? 19.894 -9.444 -25.345 1.00 89.38 138 LYS A C 1
ATOM 1110 O O . LYS A 1 138 ? 21.035 -9.062 -25.106 1.00 89.38 138 LYS A O 1
ATOM 1115 N N . THR A 1 139 ? 19.513 -9.866 -26.550 1.00 87.56 139 THR A N 1
ATOM 1116 C CA . THR A 1 139 ? 20.461 -10.032 -27.667 1.00 87.56 139 THR A CA 1
ATOM 1117 C C . THR A 1 139 ? 21.158 -8.726 -28.052 1.00 87.56 139 THR A C 1
ATOM 1119 O O . THR A 1 139 ? 22.370 -8.716 -28.256 1.00 87.56 139 THR A O 1
ATOM 1122 N N . LEU A 1 140 ? 20.427 -7.607 -28.089 1.00 86.25 140 LEU A N 1
ATOM 1123 C CA . LEU A 1 140 ? 20.991 -6.294 -28.411 1.00 86.25 140 LEU A CA 1
ATOM 1124 C C . LEU A 1 140 ? 21.956 -5.804 -27.326 1.00 86.25 140 LEU A C 1
ATOM 1126 O O . LEU A 1 140 ? 23.025 -5.286 -27.639 1.00 86.25 140 LEU A O 1
ATOM 1130 N N . THR A 1 141 ? 21.620 -6.031 -26.056 1.00 85.44 141 THR A N 1
ATOM 1131 C CA . THR A 1 141 ? 22.482 -5.643 -24.931 1.00 85.44 141 THR A CA 1
ATOM 1132 C C . THR A 1 141 ? 23.768 -6.471 -24.911 1.00 85.44 141 THR A C 1
ATOM 1134 O O . THR A 1 141 ? 24.837 -5.912 -24.691 1.00 85.44 141 THR A O 1
ATOM 1137 N N . MET A 1 142 ? 23.695 -7.775 -25.196 1.00 86.19 142 MET A N 1
ATOM 1138 C CA . MET A 1 142 ? 24.875 -8.647 -25.291 1.00 86.19 142 MET A CA 1
ATOM 1139 C C . MET A 1 142 ? 25.778 -8.271 -26.469 1.00 86.19 142 MET A C 1
ATOM 1141 O O . MET A 1 142 ? 26.994 -8.230 -26.316 1.00 86.19 142 MET A O 1
ATOM 1145 N N . ARG A 1 143 ? 25.196 -7.914 -27.624 1.00 86.44 143 ARG A N 1
ATOM 1146 C CA . ARG A 1 143 ? 25.961 -7.408 -28.774 1.00 86.44 143 ARG A CA 1
ATOM 1147 C C . ARG A 1 143 ? 26.702 -6.108 -28.441 1.00 86.44 143 ARG A C 1
ATOM 1149 O O . ARG A 1 143 ? 27.835 -5.931 -28.869 1.00 86.44 143 ARG A O 1
ATOM 1156 N N . ASN A 1 144 ? 26.064 -5.207 -27.696 1.00 83.38 144 ASN A N 1
ATOM 1157 C CA . ASN A 1 144 ? 26.643 -3.914 -27.327 1.00 83.38 144 ASN A CA 1
ATOM 1158 C C . ASN A 1 144 ? 27.654 -4.008 -26.168 1.00 83.38 144 ASN A C 1
ATOM 1160 O O . ASN A 1 144 ? 28.565 -3.185 -26.091 1.00 83.38 144 ASN A O 1
ATOM 1164 N N . TYR A 1 145 ? 27.499 -4.988 -25.274 1.00 82.81 145 TYR A N 1
ATOM 1165 C CA . TYR A 1 145 ? 28.318 -5.172 -24.074 1.00 82.81 145 TYR A CA 1
ATOM 1166 C C . TYR A 1 145 ? 28.750 -6.642 -23.931 1.00 82.81 145 TYR A C 1
ATOM 1168 O O . TYR A 1 145 ? 28.159 -7.374 -23.132 1.00 82.81 145 TYR A O 1
ATOM 1176 N N . PRO A 1 146 ? 29.801 -7.078 -24.652 1.00 78.75 146 PRO A N 1
ATOM 1177 C CA . PRO A 1 146 ? 30.227 -8.481 -24.668 1.00 78.75 146 PRO A CA 1
ATOM 1178 C C . PRO A 1 146 ? 30.724 -8.990 -23.303 1.00 78.75 146 PRO A C 1
ATOM 1180 O O . PRO A 1 146 ? 30.663 -10.182 -23.034 1.00 78.75 146 PRO A O 1
ATOM 1183 N N . ASN A 1 147 ? 31.155 -8.089 -22.411 1.00 77.81 147 ASN A N 1
ATOM 1184 C CA . ASN A 1 147 ? 31.670 -8.438 -21.080 1.00 77.81 147 ASN A CA 1
ATOM 1185 C C . ASN A 1 147 ? 30.580 -8.499 -19.989 1.00 77.81 147 ASN A C 1
ATOM 1187 O O . ASN A 1 147 ? 30.894 -8.613 -18.804 1.00 77.81 147 ASN A O 1
ATOM 1191 N N . GLN A 1 148 ? 29.299 -8.346 -20.340 1.00 75.81 148 GLN A N 1
ATOM 1192 C CA . GLN A 1 148 ? 28.210 -8.359 -19.365 1.00 75.81 148 GLN A CA 1
ATOM 1193 C C . GLN A 1 148 ? 27.713 -9.787 -19.111 1.00 75.81 148 GLN A C 1
ATOM 1195 O O . GLN A 1 148 ? 27.462 -10.543 -20.041 1.00 75.81 148 GLN A O 1
ATOM 1200 N N . THR A 1 149 ? 27.494 -10.133 -17.839 1.00 79.56 149 THR A N 1
ATOM 1201 C CA . THR A 1 149 ? 26.909 -11.424 -17.456 1.00 79.56 149 THR A CA 1
ATOM 1202 C C . THR A 1 149 ? 25.528 -11.611 -18.073 1.00 79.56 149 THR A C 1
ATOM 1204 O O . THR A 1 149 ? 24.669 -10.724 -17.986 1.00 79.56 149 THR A O 1
ATOM 1207 N N . GLU A 1 150 ? 25.296 -12.792 -18.644 1.00 79.88 150 GLU A N 1
ATOM 1208 C CA . GLU A 1 150 ? 24.003 -13.124 -19.219 1.00 79.88 150 GLU A CA 1
ATOM 1209 C C . GLU A 1 150 ? 22.878 -13.067 -18.173 1.00 79.88 150 GLU A C 1
ATOM 1211 O O . GLU A 1 150 ? 22.998 -13.636 -17.080 1.00 79.88 150 GLU A O 1
ATOM 1216 N N . PRO A 1 151 ? 21.743 -12.419 -18.492 1.00 82.44 151 PRO A N 1
ATOM 1217 C CA . PRO A 1 151 ? 20.586 -12.456 -17.619 1.00 82.44 151 PRO A CA 1
ATOM 1218 C C . PRO A 1 151 ? 20.033 -13.884 -17.556 1.00 82.44 151 PRO A C 1
ATOM 1220 O O . PRO A 1 151 ? 19.678 -14.480 -18.576 1.00 82.44 151 PRO A O 1
ATOM 1223 N N . LYS A 1 152 ? 19.936 -14.413 -16.331 1.00 85.50 152 LYS A N 1
ATOM 1224 C CA . LYS A 1 152 ? 19.299 -15.702 -16.026 1.00 85.50 152 LYS A CA 1
ATOM 1225 C C . LYS A 1 152 ? 17.827 -15.704 -16.459 1.00 85.50 152 LYS A C 1
ATOM 1227 O O . LYS A 1 152 ? 17.184 -14.655 -16.498 1.00 85.50 152 LYS A O 1
ATOM 1232 N N . GLU A 1 153 ? 17.260 -16.888 -16.680 1.00 81.81 153 GLU A N 1
ATOM 1233 C CA . GLU A 1 153 ? 15.886 -17.066 -17.182 1.00 81.81 153 GLU A CA 1
ATOM 1234 C C . GLU A 1 153 ? 14.825 -16.307 -16.361 1.00 81.81 153 GLU A C 1
ATOM 1236 O O . GLU A 1 153 ? 13.964 -15.628 -16.915 1.00 81.81 153 GLU A O 1
ATOM 1241 N N . HIS A 1 154 ? 14.925 -16.317 -15.029 1.00 81.00 154 HIS A N 1
ATOM 1242 C CA . HIS A 1 154 ? 13.990 -15.584 -14.167 1.00 81.00 154 HIS A CA 1
ATOM 1243 C C . HIS A 1 154 ? 14.060 -14.051 -14.343 1.00 81.00 154 HIS A C 1
ATOM 1245 O O . HIS A 1 154 ? 13.070 -13.354 -14.128 1.00 81.00 154 HIS A O 1
ATOM 1251 N N . ILE A 1 155 ? 15.218 -13.507 -14.732 1.00 85.25 155 ILE A N 1
ATOM 1252 C CA . ILE A 1 155 ? 15.397 -12.077 -15.033 1.00 85.25 155 ILE A CA 1
ATOM 1253 C C . ILE A 1 155 ? 14.732 -11.764 -16.372 1.00 85.25 155 ILE A C 1
ATOM 1255 O O . ILE A 1 155 ? 14.063 -10.741 -16.502 1.00 85.25 155 ILE A O 1
ATOM 1259 N N . LEU A 1 156 ? 14.856 -12.672 -17.340 1.00 86.25 156 LEU A N 1
ATOM 1260 C CA . LEU A 1 156 ? 14.212 -12.549 -18.641 1.00 86.25 156 LEU A CA 1
ATOM 1261 C C . LEU A 1 156 ? 12.680 -12.591 -18.520 1.00 86.25 156 LEU A C 1
ATOM 1263 O O . LEU A 1 156 ? 12.002 -11.760 -19.119 1.00 86.25 156 LEU A O 1
ATOM 1267 N N . LYS A 1 157 ? 12.140 -13.467 -17.662 1.00 86.88 157 LYS A N 1
ATOM 1268 C CA . LYS A 1 157 ? 10.708 -13.492 -17.310 1.00 86.88 157 LYS A CA 1
ATOM 1269 C C . LYS A 1 157 ? 10.244 -12.154 -16.713 1.00 86.88 157 LYS A C 1
ATOM 1271 O O . LYS A 1 157 ? 9.249 -11.597 -17.162 1.00 86.88 157 LYS A O 1
ATOM 1276 N N . LYS A 1 158 ? 11.025 -11.555 -15.800 1.00 87.50 158 LYS A N 1
ATOM 1277 C CA . LYS A 1 158 ? 10.744 -10.201 -15.270 1.00 87.50 158 LYS A CA 1
ATOM 1278 C C . LYS A 1 158 ? 10.774 -9.115 -16.348 1.00 87.50 158 LYS A C 1
ATOM 1280 O O . LYS A 1 158 ? 10.028 -8.140 -16.262 1.00 87.50 158 LYS A O 1
ATOM 1285 N N . TRP A 1 159 ? 11.643 -9.242 -17.349 1.00 90.38 159 TRP A N 1
ATOM 1286 C CA . TRP A 1 159 ? 11.673 -8.307 -18.473 1.00 90.38 159 TRP A CA 1
ATOM 1287 C C . TRP A 1 159 ? 10.435 -8.458 -19.353 1.00 90.38 159 TRP A C 1
ATOM 1289 O O . TRP A 1 159 ? 9.844 -7.444 -19.713 1.00 90.38 159 TRP A O 1
ATOM 1299 N N . ALA A 1 160 ? 10.002 -9.690 -19.627 1.00 88.62 160 ALA A N 1
ATOM 1300 C CA . ALA A 1 160 ? 8.762 -9.961 -20.348 1.00 88.62 160 ALA A CA 1
ATOM 1301 C C . ALA A 1 160 ? 7.543 -9.390 -19.605 1.00 88.62 160 ALA A C 1
ATOM 1303 O O . ALA A 1 160 ? 6.707 -8.737 -20.221 1.00 88.62 160 ALA A O 1
ATOM 1304 N N . ASP A 1 161 ? 7.500 -9.495 -18.274 1.00 88.25 161 ASP A N 1
ATOM 1305 C CA . ASP A 1 161 ? 6.476 -8.829 -17.459 1.00 88.25 161 ASP A CA 1
ATOM 1306 C C . ASP A 1 161 ? 6.505 -7.301 -17.591 1.00 88.25 161 ASP A C 1
ATOM 1308 O O . ASP A 1 161 ? 5.457 -6.657 -17.634 1.00 88.25 161 ASP A O 1
ATOM 1312 N N . CYS A 1 162 ? 7.687 -6.687 -17.682 1.00 86.12 162 CYS A N 1
ATOM 1313 C CA . CYS A 1 162 ? 7.790 -5.244 -17.908 1.00 86.12 162 CYS A CA 1
ATOM 1314 C C . CYS A 1 162 ? 7.260 -4.838 -19.290 1.00 86.12 162 CYS A C 1
ATOM 1316 O O . CYS A 1 162 ? 6.611 -3.798 -19.405 1.00 86.12 162 CYS A O 1
ATOM 1318 N N . VAL A 1 163 ? 7.505 -5.655 -20.318 1.00 85.12 163 VAL A N 1
ATOM 1319 C CA . VAL A 1 163 ? 6.975 -5.441 -21.674 1.00 85.12 163 VAL A CA 1
ATOM 1320 C C . VAL A 1 163 ? 5.460 -5.651 -21.708 1.00 85.12 163 VAL A C 1
ATOM 1322 O O . VAL A 1 163 ? 4.741 -4.816 -22.254 1.00 85.12 163 VAL A O 1
ATOM 1325 N N . ARG A 1 164 ? 4.948 -6.675 -21.021 1.00 88.25 164 ARG A N 1
ATOM 1326 C CA . ARG A 1 164 ? 3.509 -6.871 -20.818 1.00 88.25 164 ARG A CA 1
ATOM 1327 C C . ARG A 1 164 ? 2.866 -5.637 -20.188 1.00 88.25 164 ARG A C 1
ATOM 1329 O O . ARG A 1 164 ? 1.852 -5.155 -20.683 1.00 88.25 164 ARG A O 1
ATOM 1336 N N . LEU A 1 165 ? 3.473 -5.082 -19.135 1.00 85.94 165 LEU A N 1
ATOM 1337 C CA . LEU A 1 165 ? 2.984 -3.859 -18.490 1.00 85.94 165 LEU A CA 1
ATOM 1338 C C . LEU A 1 165 ? 3.022 -2.643 -19.431 1.00 85.94 165 LEU A C 1
ATOM 1340 O O . LEU A 1 165 ? 2.148 -1.786 -19.333 1.00 85.94 165 LEU A O 1
ATOM 1344 N N . LEU A 1 166 ? 3.989 -2.553 -20.351 1.00 83.19 166 LEU A N 1
ATOM 1345 C CA . LEU A 1 166 ? 3.990 -1.521 -21.398 1.00 83.19 166 LEU A CA 1
ATOM 1346 C C . LEU A 1 166 ? 2.799 -1.673 -22.357 1.00 83.19 166 LEU A C 1
ATOM 1348 O O . LEU A 1 166 ? 2.200 -0.673 -22.750 1.00 83.19 166 LEU A O 1
ATOM 1352 N N . ARG A 1 167 ? 2.414 -2.903 -22.707 1.00 83.31 167 ARG A N 1
ATOM 1353 C CA . ARG A 1 167 ? 1.235 -3.140 -23.547 1.00 83.31 167 ARG A CA 1
ATOM 1354 C C . ARG A 1 167 ? -0.069 -2.885 -22.796 1.00 83.31 167 ARG A C 1
ATOM 1356 O O . ARG A 1 167 ? -0.918 -2.164 -23.296 1.00 83.31 167 ARG A O 1
ATOM 1363 N N . GLU A 1 168 ? -0.248 -3.483 -21.623 1.00 80.69 168 GLU A N 1
ATOM 1364 C CA . GLU A 1 168 ? -1.542 -3.495 -20.923 1.00 80.69 168 GLU A CA 1
ATOM 1365 C C . GLU A 1 168 ? -1.838 -2.184 -20.200 1.00 80.69 168 GLU A C 1
ATOM 1367 O O . GLU A 1 168 ? -2.952 -1.672 -20.278 1.00 80.69 168 GLU A O 1
ATOM 1372 N N . VAL A 1 169 ? -0.840 -1.618 -19.517 1.00 75.12 169 VAL A N 1
ATOM 1373 C CA . VAL A 1 169 ? -1.027 -0.393 -18.726 1.00 75.12 169 VAL A CA 1
ATOM 1374 C C . VAL A 1 169 ? -0.852 0.835 -19.606 1.00 75.12 169 VAL A C 1
ATOM 1376 O O . VAL A 1 169 ? -1.687 1.733 -19.587 1.00 75.12 169 VAL A O 1
ATOM 1379 N N . ASN A 1 170 ? 0.205 0.858 -20.422 1.00 73.75 170 ASN A N 1
ATOM 1380 C CA . ASN A 1 170 ? 0.525 2.024 -21.249 1.00 73.75 170 ASN A CA 1
ATOM 1381 C C . ASN A 1 170 ? -0.109 1.948 -22.654 1.00 73.75 170 ASN A C 1
ATOM 1383 O O . ASN A 1 170 ? 0.149 2.825 -23.477 1.00 73.75 170 ASN A O 1
ATOM 1387 N N . LYS A 1 171 ? -0.928 0.917 -22.934 1.00 76.81 171 LYS A N 1
ATOM 1388 C CA . LYS A 1 171 ? -1.653 0.700 -24.204 1.00 76.81 171 LYS A CA 1
ATOM 1389 C C . LYS A 1 171 ? -0.764 0.815 -25.452 1.00 76.81 171 LYS A C 1
ATOM 1391 O O . LYS A 1 171 ? -1.207 1.289 -26.496 1.00 76.81 171 LYS A O 1
ATOM 1396 N N . ARG A 1 172 ? 0.510 0.417 -25.352 1.00 74.88 172 ARG A N 1
ATOM 1397 C CA . ARG A 1 172 ? 1.482 0.537 -26.451 1.00 74.88 172 ARG A CA 1
ATOM 1398 C C . ARG A 1 172 ? 1.417 -0.673 -27.383 1.00 74.88 172 ARG A C 1
ATOM 1400 O O . ARG A 1 172 ? 1.287 -1.812 -26.933 1.00 74.88 172 ARG A O 1
ATOM 1407 N N . VAL A 1 173 ? 1.555 -0.427 -28.685 1.00 82.00 173 VAL A N 1
ATOM 1408 C CA . VAL A 1 173 ? 1.567 -1.479 -29.708 1.00 82.00 173 VAL A CA 1
ATOM 1409 C C . VAL A 1 173 ? 2.923 -2.200 -29.673 1.00 82.00 173 VAL A C 1
ATOM 1411 O O . VAL A 1 173 ? 3.961 -1.538 -29.670 1.00 82.00 173 VAL A O 1
ATOM 1414 N N . PRO A 1 174 ? 2.969 -3.547 -29.695 1.00 77.88 174 PRO A N 1
ATOM 1415 C CA . PRO A 1 174 ? 4.226 -4.301 -29.622 1.00 77.88 174 PRO A CA 1
ATOM 1416 C C . PRO A 1 174 ? 5.212 -3.968 -30.755 1.00 77.88 174 PRO A C 1
ATOM 1418 O O . PRO A 1 174 ? 6.422 -4.001 -30.544 1.00 77.88 174 PRO A O 1
ATOM 1421 N N . LYS A 1 175 ? 4.705 -3.585 -31.934 1.00 81.62 175 LYS A N 1
ATOM 1422 C CA . LYS A 1 175 ? 5.520 -3.126 -33.071 1.00 81.62 175 LYS A CA 1
ATOM 1423 C C . LYS A 1 175 ? 6.251 -1.811 -32.780 1.00 81.62 175 LYS A C 1
ATOM 1425 O O . LYS A 1 175 ? 7.418 -1.666 -33.139 1.00 81.62 175 LYS A O 1
ATOM 1430 N N . ASP A 1 176 ? 5.595 -0.880 -32.091 1.00 84.06 176 ASP A N 1
ATOM 1431 C CA . ASP A 1 176 ? 6.208 0.396 -31.712 1.00 84.06 176 ASP A CA 1
ATOM 1432 C C . ASP A 1 176 ? 7.287 0.175 -30.654 1.00 84.06 176 ASP A C 1
ATOM 1434 O O . ASP A 1 176 ? 8.369 0.753 -30.746 1.00 84.06 176 ASP A O 1
ATOM 1438 N N . ILE A 1 177 ? 7.042 -0.745 -29.713 1.00 86.25 177 ILE A N 1
ATOM 1439 C CA . ILE A 1 177 ? 8.036 -1.138 -28.709 1.00 86.25 177 ILE A CA 1
ATOM 1440 C C . ILE A 1 177 ? 9.287 -1.697 -29.389 1.00 86.25 177 ILE A C 1
ATOM 1442 O O . ILE A 1 177 ? 10.398 -1.325 -29.020 1.00 86.25 177 ILE A O 1
ATOM 1446 N N . GLU A 1 178 ? 9.131 -2.545 -30.409 1.00 88.19 178 GLU A N 1
ATOM 1447 C CA . GLU A 1 178 ? 10.259 -3.075 -31.178 1.00 88.19 178 GLU A CA 1
ATOM 1448 C C . GLU A 1 178 ? 11.064 -1.964 -31.868 1.00 88.19 178 GLU A C 1
ATOM 1450 O O . GLU A 1 178 ? 12.298 -1.971 -31.832 1.00 88.19 178 GLU A O 1
ATOM 1455 N N . LYS A 1 179 ? 10.377 -0.989 -32.475 1.00 87.62 179 LYS A N 1
ATOM 1456 C CA . LYS A 1 179 ? 11.014 0.149 -33.149 1.00 87.62 179 LYS A CA 1
ATOM 1457 C C . LYS A 1 179 ? 11.797 1.011 -32.156 1.00 87.62 179 LYS A C 1
ATOM 1459 O O . LYS A 1 179 ? 12.966 1.313 -32.404 1.00 87.62 179 LYS A O 1
ATOM 1464 N N . VAL A 1 180 ? 11.185 1.336 -31.015 1.00 87.44 180 VAL A N 1
ATOM 1465 C CA . VAL A 1 180 ? 11.811 2.071 -29.903 1.00 87.44 180 VAL A CA 1
ATOM 1466 C C . VAL A 1 180 ? 13.029 1.341 -29.372 1.00 87.44 180 VAL A C 1
ATOM 1468 O O . VAL A 1 180 ? 14.080 1.954 -29.200 1.00 87.44 180 VAL A O 1
ATOM 1471 N N . LEU A 1 181 ? 12.926 0.028 -29.200 1.00 89.06 181 LEU A N 1
ATOM 1472 C CA . LEU A 1 181 ? 14.014 -0.804 -28.712 1.00 89.06 181 LEU A CA 1
ATOM 1473 C C . LEU A 1 181 ? 15.215 -0.822 -29.666 1.00 89.06 181 LEU A C 1
ATOM 1475 O O . LEU A 1 181 ? 16.355 -0.677 -29.229 1.00 89.06 181 LEU A O 1
ATOM 1479 N N . LYS A 1 182 ? 14.981 -0.995 -30.971 1.00 88.25 182 LYS A N 1
ATOM 1480 C CA . LYS A 1 182 ? 16.061 -0.997 -31.971 1.00 88.25 182 LYS A CA 1
ATOM 1481 C C . LYS A 1 182 ? 16.764 0.356 -32.023 1.00 88.25 182 LYS A C 1
ATOM 1483 O O . LYS A 1 182 ? 17.990 0.399 -31.989 1.00 88.25 182 LYS A O 1
ATOM 1488 N N . TRP A 1 183 ? 15.998 1.444 -32.039 1.00 89.56 183 TRP A N 1
ATOM 1489 C CA . TRP A 1 183 ? 16.545 2.799 -32.047 1.00 89.56 183 TRP A CA 1
ATOM 1490 C C . TRP A 1 183 ? 17.338 3.112 -30.774 1.00 89.56 183 TRP A C 1
ATOM 1492 O O . TRP A 1 183 ? 18.462 3.606 -30.847 1.00 89.56 183 TRP A O 1
ATOM 1502 N N . SER A 1 184 ? 16.803 2.757 -29.601 1.00 86.88 184 SER A N 1
ATOM 1503 C CA . SER A 1 184 ? 17.465 3.041 -28.328 1.00 86.88 184 SER A CA 1
ATOM 1504 C C . SER A 1 184 ? 18.806 2.322 -28.194 1.00 86.88 184 SER A C 1
ATOM 1506 O O . SER A 1 184 ? 19.706 2.822 -27.531 1.00 86.88 184 SER A O 1
ATOM 1508 N N . GLN A 1 185 ? 18.941 1.144 -28.809 1.00 86.88 185 GLN A N 1
ATOM 1509 C CA . GLN A 1 185 ? 20.176 0.357 -28.800 1.00 86.88 185 GLN A CA 1
ATOM 1510 C C . GLN A 1 185 ? 21.202 0.812 -29.850 1.00 86.88 185 GLN A C 1
ATOM 1512 O O . GLN A 1 185 ? 22.371 0.440 -29.743 1.00 86.88 185 GLN A O 1
ATOM 1517 N N . GLN A 1 186 ? 20.789 1.613 -30.838 1.00 85.06 186 GLN A N 1
ATOM 1518 C CA . GLN A 1 186 ? 21.679 2.252 -31.814 1.00 85.06 186 GLN A CA 1
ATOM 1519 C C . GLN A 1 186 ? 22.263 3.565 -31.281 1.00 85.06 186 GLN A C 1
ATOM 1521 O O . GLN A 1 186 ? 23.419 3.885 -31.558 1.00 85.06 186 GLN A O 1
ATOM 1526 N N . ASP A 1 187 ? 21.491 4.316 -30.496 1.00 87.19 187 ASP A N 1
ATOM 1527 C CA . ASP A 1 187 ? 21.947 5.577 -29.920 1.00 87.19 187 ASP A CA 1
ATOM 1528 C C . ASP A 1 187 ? 22.963 5.342 -28.783 1.00 87.19 187 ASP A C 1
ATOM 1530 O O . ASP A 1 187 ? 22.730 4.560 -27.856 1.00 87.19 187 ASP A O 1
ATOM 1534 N N . TYR A 1 188 ? 24.114 6.024 -28.855 1.00 85.69 188 TYR A N 1
ATOM 1535 C CA . TYR A 1 188 ? 25.209 5.866 -27.894 1.00 85.69 188 TYR A CA 1
ATOM 1536 C C . TYR A 1 188 ? 24.803 6.223 -26.460 1.00 85.69 188 TYR A C 1
ATOM 1538 O O . TYR A 1 188 ? 25.245 5.561 -25.520 1.00 85.69 188 TYR A O 1
ATOM 1546 N N . PHE A 1 189 ? 23.950 7.233 -26.292 1.00 85.31 189 PHE A N 1
ATOM 1547 C CA . PHE A 1 189 ? 23.482 7.677 -24.985 1.00 85.31 189 PHE A CA 1
ATOM 1548 C C . PHE A 1 189 ? 22.451 6.699 -24.412 1.00 85.31 189 PHE A C 1
ATOM 1550 O O . PHE A 1 189 ? 22.537 6.281 -23.257 1.00 85.31 189 PHE A O 1
ATOM 1557 N N . TRP A 1 190 ? 21.484 6.280 -25.229 1.00 87.56 190 TRP A N 1
ATOM 1558 C CA . TRP A 1 190 ? 20.370 5.462 -24.749 1.00 87.56 190 TRP A CA 1
ATOM 1559 C C . TRP A 1 190 ? 20.723 3.994 -24.524 1.00 87.56 190 TRP A C 1
ATOM 1561 O O . TRP A 1 190 ? 20.216 3.399 -23.569 1.00 87.56 190 TRP A O 1
ATOM 1571 N N . LYS A 1 191 ? 21.651 3.418 -25.296 1.00 85.94 191 LYS A N 1
ATOM 1572 C CA . LYS A 1 191 ? 22.099 2.030 -25.084 1.00 85.94 191 LYS A CA 1
ATOM 1573 C C . LYS A 1 191 ? 22.784 1.823 -23.727 1.00 85.94 191 LYS A C 1
ATOM 1575 O O . LYS A 1 191 ? 22.685 0.744 -23.148 1.00 85.94 191 LYS A O 1
ATOM 1580 N N . GLN A 1 192 ? 23.416 2.869 -23.181 1.00 83.94 192 GLN A N 1
ATOM 1581 C CA . GLN A 1 192 ? 24.008 2.844 -21.837 1.00 83.94 192 GLN A CA 1
ATOM 1582 C C . GLN A 1 192 ? 22.944 2.822 -20.732 1.00 83.94 192 GLN A C 1
ATOM 1584 O O . GLN A 1 192 ? 23.123 2.148 -19.714 1.00 83.94 192 GLN A O 1
ATOM 1589 N N . ASN A 1 193 ? 21.820 3.508 -20.948 1.00 85.19 193 ASN A N 1
ATOM 1590 C CA . ASN A 1 193 ? 20.741 3.634 -19.968 1.00 85.19 193 ASN A CA 1
ATOM 1591 C C . ASN A 1 193 ? 19.749 2.456 -20.017 1.00 85.19 193 ASN A C 1
ATOM 1593 O O . ASN A 1 193 ? 19.218 2.032 -18.984 1.00 85.19 193 ASN A O 1
ATOM 1597 N N . ILE A 1 194 ? 19.529 1.867 -21.196 1.00 87.06 194 ILE A N 1
ATOM 1598 C CA . ILE A 1 194 ? 18.528 0.813 -21.416 1.00 87.06 194 ILE A CA 1
ATOM 1599 C C . ILE A 1 194 ? 19.217 -0.542 -21.501 1.00 87.06 194 ILE A C 1
ATOM 1601 O O . ILE A 1 194 ? 19.442 -1.107 -22.566 1.00 87.06 194 ILE A O 1
ATOM 1605 N N . ARG A 1 195 ? 19.539 -1.075 -20.323 1.00 84.38 195 ARG A N 1
ATOM 1606 C CA . ARG A 1 195 ? 20.203 -2.381 -20.158 1.00 84.38 195 ARG A CA 1
ATOM 1607 C C . ARG A 1 195 ? 19.292 -3.454 -19.559 1.00 84.38 195 ARG A C 1
ATOM 1609 O O . ARG A 1 195 ? 19.740 -4.558 -19.264 1.00 84.38 195 ARG A O 1
ATOM 1616 N N . SER A 1 196 ? 18.027 -3.114 -19.303 1.00 87.75 196 SER A N 1
ATOM 1617 C CA . SER A 1 196 ? 17.048 -4.006 -18.680 1.00 87.75 196 SER A CA 1
ATOM 1618 C C . SER A 1 196 ? 15.616 -3.658 -19.083 1.00 87.75 196 SER A C 1
ATOM 1620 O O . SER A 1 196 ? 15.329 -2.507 -19.421 1.00 87.75 196 SER A O 1
ATOM 1622 N N . GLY A 1 197 ? 14.701 -4.630 -18.986 1.00 84.00 197 GLY A N 1
ATOM 1623 C CA . GLY A 1 197 ? 13.276 -4.408 -19.260 1.00 84.00 197 GLY A CA 1
ATOM 1624 C C . GLY A 1 197 ? 12.638 -3.356 -18.341 1.00 84.00 197 GLY A C 1
ATOM 1625 O O . GLY A 1 197 ? 11.767 -2.600 -18.766 1.00 84.00 197 GLY A O 1
ATOM 1626 N N . ASN A 1 198 ? 13.119 -3.226 -17.100 1.00 84.88 198 ASN A N 1
ATOM 1627 C CA . ASN A 1 198 ? 12.676 -2.173 -16.183 1.00 84.88 198 ASN A CA 1
ATOM 1628 C C . ASN A 1 198 ? 13.135 -0.781 -16.635 1.00 84.88 198 ASN A C 1
ATOM 1630 O O . ASN A 1 198 ? 12.346 0.161 -16.566 1.00 84.88 198 ASN A O 1
ATOM 1634 N N . SER A 1 199 ? 14.389 -0.643 -17.081 1.00 86.44 199 SER A N 1
ATOM 1635 C CA . SER A 1 199 ? 14.907 0.622 -17.622 1.00 86.44 199 SER A CA 1
ATOM 1636 C C . SER A 1 199 ? 14.139 1.034 -18.876 1.00 86.44 199 SER A C 1
ATOM 1638 O O . SER A 1 199 ? 13.734 2.187 -18.981 1.00 86.44 199 SER A O 1
ATOM 1640 N N . LEU A 1 200 ? 13.860 0.069 -19.764 1.00 87.81 200 LEU A N 1
ATOM 1641 C CA . LEU A 1 200 ? 13.038 0.272 -20.958 1.00 87.81 200 LEU A CA 1
ATOM 1642 C C . LEU A 1 200 ? 11.668 0.850 -20.591 1.00 87.81 200 LEU A C 1
ATOM 1644 O O . LEU A 1 200 ? 11.278 1.876 -21.131 1.00 87.81 200 LEU A O 1
ATOM 1648 N N . ARG A 1 201 ? 10.950 0.229 -19.645 1.00 88.50 201 ARG A N 1
ATOM 1649 C CA . ARG A 1 201 ? 9.612 0.689 -19.244 1.00 88.50 201 ARG A CA 1
ATOM 1650 C C . ARG A 1 201 ? 9.625 2.087 -18.629 1.00 88.50 201 ARG A C 1
ATOM 1652 O O . ARG A 1 201 ? 8.717 2.861 -18.901 1.00 88.50 201 ARG A O 1
ATOM 1659 N N . LYS A 1 202 ? 10.623 2.398 -17.798 1.00 88.62 202 LYS A N 1
ATOM 1660 C CA . LYS A 1 202 ? 10.731 3.707 -17.132 1.00 88.62 202 LYS A CA 1
ATOM 1661 C C . LYS A 1 202 ? 10.998 4.848 -18.111 1.00 88.62 202 LYS A C 1
ATOM 1663 O O . LYS A 1 202 ? 10.461 5.926 -17.917 1.00 88.62 202 LYS A O 1
ATOM 1668 N N . GLN A 1 203 ? 11.830 4.611 -19.122 1.00 88.69 203 GLN A N 1
ATOM 1669 C CA . GLN A 1 203 ? 12.281 5.644 -20.062 1.00 88.69 203 GLN A CA 1
ATOM 1670 C C . GLN A 1 203 ? 11.510 5.627 -21.389 1.00 88.69 203 GLN A C 1
ATOM 1672 O O . GLN A 1 203 ? 11.829 6.395 -22.289 1.00 88.69 203 GLN A O 1
ATOM 1677 N N . TYR A 1 204 ? 10.500 4.762 -21.529 1.00 87.88 204 TYR A N 1
ATOM 1678 C CA . TYR A 1 204 ? 9.801 4.537 -22.794 1.00 87.88 204 TYR A CA 1
ATOM 1679 C C . TYR A 1 204 ? 9.212 5.820 -23.395 1.00 87.88 204 TYR A C 1
ATOM 1681 O O . TYR A 1 204 ? 9.409 6.082 -24.578 1.00 87.88 204 TYR A O 1
ATOM 1689 N N . ASP A 1 205 ? 8.537 6.634 -22.582 1.00 86.38 205 ASP A N 1
ATOM 1690 C CA . ASP A 1 205 ? 7.881 7.852 -23.068 1.00 86.38 205 ASP A CA 1
ATOM 1691 C C . ASP A 1 205 ? 8.909 8.899 -23.540 1.00 86.38 205 ASP A C 1
ATOM 1693 O O . ASP A 1 205 ? 8.760 9.503 -24.605 1.00 86.38 205 ASP A O 1
ATOM 1697 N N . GLU A 1 206 ? 10.025 9.043 -22.821 1.00 87.50 206 GLU A N 1
ATOM 1698 C CA . GLU A 1 206 ? 11.131 9.916 -23.234 1.00 87.50 206 GLU A CA 1
ATOM 1699 C C . GLU A 1 206 ? 11.783 9.440 -24.538 1.00 87.50 206 GLU A C 1
ATOM 1701 O O . GLU A 1 206 ? 12.135 10.254 -25.396 1.00 87.50 206 GLU A O 1
ATOM 1706 N N . LEU A 1 207 ? 11.933 8.124 -24.712 1.00 87.75 207 LEU A N 1
ATOM 1707 C CA . LEU A 1 207 ? 12.473 7.544 -25.941 1.00 87.75 207 LEU A CA 1
ATOM 1708 C C . LEU A 1 207 ? 11.567 7.811 -27.136 1.00 87.75 207 LEU A C 1
ATOM 1710 O O . LEU A 1 207 ? 12.077 8.138 -28.205 1.00 87.75 207 LEU A O 1
ATOM 1714 N N . THR A 1 208 ? 10.248 7.696 -26.965 1.00 87.06 208 THR A N 1
ATOM 1715 C CA . THR A 1 208 ? 9.298 7.990 -28.044 1.00 87.06 208 THR A CA 1
ATOM 1716 C C . THR A 1 208 ? 9.395 9.445 -28.490 1.00 87.06 208 THR A C 1
ATOM 1718 O O . THR A 1 208 ? 9.571 9.695 -29.679 1.00 87.06 208 THR A O 1
ATOM 1721 N N . ILE A 1 209 ? 9.429 10.393 -27.547 1.00 88.00 209 ILE A N 1
ATOM 1722 C CA . ILE A 1 209 ? 9.548 11.827 -27.851 1.00 88.00 209 ILE A CA 1
ATOM 1723 C C . ILE A 1 209 ? 10.861 12.121 -28.586 1.00 88.00 209 ILE A C 1
ATOM 1725 O O . ILE A 1 209 ? 10.874 12.822 -29.596 1.00 88.00 209 ILE A O 1
ATOM 1729 N N . LYS A 1 210 ? 11.987 11.568 -28.115 1.00 85.25 210 LYS A N 1
ATOM 1730 C CA . LYS A 1 210 ? 13.287 11.811 -28.761 1.00 85.25 210 LYS A CA 1
ATOM 1731 C C . LYS A 1 210 ? 13.418 11.123 -30.119 1.00 85.25 210 LYS A C 1
ATOM 1733 O O . LYS A 1 210 ? 14.092 11.661 -30.995 1.00 85.25 210 LYS A O 1
ATOM 1738 N N . MET A 1 211 ? 12.792 9.963 -30.310 1.00 85.19 211 MET A N 1
ATOM 1739 C CA . MET A 1 211 ? 12.733 9.308 -31.616 1.00 85.19 211 MET A CA 1
ATOM 1740 C C . MET A 1 211 ? 11.951 10.151 -32.623 1.00 85.19 211 MET A C 1
ATOM 1742 O O . MET A 1 211 ? 12.409 10.320 -33.754 1.00 85.19 211 MET A O 1
ATOM 1746 N N . GLU A 1 212 ? 10.793 10.675 -32.221 1.00 83.94 212 GLU A N 1
ATOM 1747 C CA . GLU A 1 212 ? 9.960 11.539 -33.061 1.00 83.94 212 GLU A CA 1
ATOM 1748 C C . GLU A 1 212 ? 10.689 12.844 -33.398 1.00 83.94 212 GLU A C 1
ATOM 1750 O O . GLU A 1 212 ? 10.757 13.217 -34.566 1.00 83.94 212 GLU A O 1
ATOM 1755 N N . ALA A 1 213 ? 11.352 13.466 -32.420 1.00 81.19 213 ALA A N 1
ATOM 1756 C CA . ALA A 1 213 ? 12.148 14.676 -32.631 1.00 81.19 213 ALA A CA 1
ATOM 1757 C C . ALA A 1 213 ? 13.335 14.476 -33.594 1.00 81.19 213 ALA A C 1
ATOM 1759 O O . ALA A 1 213 ? 13.743 15.414 -34.274 1.00 81.19 213 ALA A O 1
ATOM 1760 N N . LYS A 1 214 ? 13.900 13.262 -33.659 1.00 70.19 214 LYS A N 1
ATOM 1761 C CA . LYS A 1 214 ? 15.019 12.912 -34.554 1.00 70.19 214 LYS A CA 1
ATOM 1762 C C . LYS A 1 214 ? 14.563 12.395 -35.922 1.00 70.19 214 LYS A C 1
ATOM 1764 O O . LYS A 1 214 ? 15.389 12.284 -36.822 1.00 70.19 214 LYS A O 1
ATOM 1769 N N . SER A 1 215 ? 13.265 12.132 -36.087 1.00 62.75 215 SER A N 1
ATOM 1770 C CA . SER A 1 215 ? 12.641 11.732 -37.353 1.00 62.75 215 SER A CA 1
ATOM 1771 C C . SER A 1 215 ? 11.683 12.814 -37.897 1.00 62.75 215 SER A C 1
ATOM 1773 O O . SER A 1 215 ? 10.523 12.495 -38.153 1.00 62.75 215 SER A O 1
ATOM 1775 N N . PRO A 1 216 ? 12.093 14.090 -38.083 1.00 52.25 216 PRO A N 1
ATOM 1776 C CA . PRO A 1 216 ? 11.209 15.125 -38.624 1.00 52.25 216 PRO A CA 1
ATOM 1777 C C . PRO A 1 216 ? 11.004 15.050 -40.153 1.00 52.25 216 PRO A C 1
ATOM 1779 O O . PRO A 1 216 ? 10.484 15.994 -40.741 1.00 52.25 216 PRO A O 1
ATOM 1782 N N . SER A 1 217 ? 11.377 13.954 -40.821 1.00 52.50 217 SER A N 1
ATOM 1783 C CA . SER A 1 217 ? 11.070 13.731 -42.239 1.00 52.50 217 SER A CA 1
ATOM 1784 C C . SER A 1 217 ? 9.774 12.924 -42.390 1.00 52.50 217 SER A C 1
ATOM 1786 O O . SER A 1 217 ? 9.699 11.783 -41.935 1.00 52.50 217 SER A O 1
ATOM 1788 N N . ASP A 1 218 ? 8.788 13.530 -43.059 1.00 51.94 218 ASP A N 1
ATOM 1789 C CA . ASP A 1 218 ? 7.564 12.922 -43.620 1.00 51.94 218 ASP A CA 1
ATOM 1790 C C . ASP A 1 218 ? 6.294 12.865 -42.757 1.00 51.94 218 ASP A C 1
ATOM 1792 O O . ASP A 1 218 ? 5.569 11.869 -42.755 1.00 51.94 218 ASP A O 1
ATOM 1796 N N . LYS A 1 219 ? 5.929 13.975 -42.101 1.00 48.50 219 LYS A N 1
ATOM 1797 C CA . LYS A 1 219 ? 4.520 14.240 -41.741 1.00 48.50 219 LYS A CA 1
ATOM 1798 C C . LYS A 1 219 ? 4.117 15.696 -41.988 1.00 48.50 219 LYS A C 1
ATOM 1800 O O . LYS A 1 219 ? 3.749 16.406 -41.062 1.00 48.50 219 LYS A O 1
ATOM 1805 N N . ASN A 1 220 ? 4.178 16.136 -43.245 1.00 39.69 220 ASN A N 1
ATOM 1806 C CA . ASN A 1 220 ? 3.393 17.288 -43.702 1.00 39.69 220 ASN A CA 1
ATOM 1807 C C . ASN A 1 220 ? 3.044 17.150 -45.198 1.00 39.69 220 ASN A C 1
ATOM 1809 O O . ASN A 1 220 ? 3.574 17.843 -46.056 1.00 39.69 220 ASN A O 1
ATOM 1813 N N . SER A 1 221 ? 2.185 16.179 -45.517 1.00 47.06 221 SER A N 1
ATOM 1814 C CA . SER A 1 221 ? 1.505 16.069 -46.816 1.00 47.06 221 SER A CA 1
ATOM 1815 C C . SER A 1 221 ? 0.151 15.394 -46.609 1.00 47.06 221 SER A C 1
ATOM 1817 O O . SER A 1 221 ? 0.007 14.182 -46.759 1.00 47.06 221 SER A O 1
ATOM 1819 N N . LYS A 1 222 ? -0.805 16.187 -46.120 1.00 45.56 222 LYS A N 1
ATOM 1820 C CA . LYS A 1 222 ? -2.253 16.098 -46.377 1.00 45.56 222 LYS A CA 1
ATOM 1821 C C . LYS A 1 222 ? -2.976 16.994 -45.381 1.00 45.56 222 LYS A C 1
ATOM 1823 O O . LYS A 1 222 ? -3.280 16.531 -44.294 1.00 45.56 222 LYS A O 1
ATOM 1828 N N . TYR A 1 223 ? -3.218 18.240 -45.776 1.00 35.81 223 TYR A N 1
ATOM 1829 C CA . TYR A 1 223 ? -4.482 18.954 -45.577 1.00 35.81 223 TYR A CA 1
ATOM 1830 C C . TYR A 1 223 ? -4.534 20.068 -46.633 1.00 35.81 223 TYR A C 1
ATOM 1832 O O . TYR A 1 223 ? -3.776 21.033 -46.574 1.00 35.81 223 TYR A O 1
ATOM 1840 N N . ASP A 1 224 ? -5.371 19.840 -47.643 1.00 41.88 224 ASP A N 1
ATOM 1841 C CA . ASP A 1 224 ? -5.787 20.801 -48.662 1.00 41.88 224 ASP A CA 1
ATOM 1842 C C . ASP A 1 224 ? -6.839 21.774 -48.094 1.00 41.88 224 ASP A C 1
ATOM 1844 O O . ASP A 1 224 ? -7.657 21.376 -47.266 1.00 41.88 224 ASP A O 1
ATOM 1848 N N . GLY A 1 225 ? -6.866 23.003 -48.631 1.00 39.56 225 GLY A N 1
ATOM 1849 C CA . GLY A 1 225 ? -7.927 24.014 -48.459 1.00 39.56 225 GLY A CA 1
ATOM 1850 C C . GLY A 1 225 ? -7.638 25.006 -47.323 1.00 39.56 225 GLY A C 1
ATOM 1851 O O . GLY A 1 225 ? -7.411 24.599 -46.198 1.00 39.56 225 GLY A O 1
ATOM 1852 N N . GLU A 1 226 ? -7.591 26.325 -47.505 1.00 35.59 226 GLU A N 1
ATOM 1853 C CA . GLU A 1 226 ? -8.350 27.173 -48.421 1.00 35.59 226 GLU A CA 1
ATOM 1854 C C . GLU A 1 226 ? -7.501 28.354 -48.913 1.00 35.59 226 GLU A C 1
ATOM 1856 O O . GLU A 1 226 ? -6.766 29.000 -48.164 1.00 35.59 226 GLU A O 1
ATOM 1861 N N . LYS A 1 227 ? -7.636 28.660 -50.207 1.00 46.53 227 LYS A N 1
ATOM 1862 C CA . LYS A 1 227 ? -7.183 29.923 -50.786 1.00 46.53 227 LYS A CA 1
ATOM 1863 C C . LYS A 1 227 ? -8.027 31.060 -50.212 1.00 46.53 227 LYS A C 1
ATOM 1865 O O . LYS A 1 227 ? -9.210 31.145 -50.525 1.00 46.53 227 LYS A O 1
ATOM 1870 N N . ILE A 1 228 ? -7.403 31.991 -49.501 1.00 42.06 228 ILE A N 1
ATOM 1871 C CA . ILE A 1 228 ? -7.925 33.353 -49.359 1.00 42.06 228 ILE A CA 1
ATOM 1872 C C . ILE A 1 228 ? -7.073 34.289 -50.215 1.00 42.06 228 ILE A C 1
ATOM 1874 O O . ILE A 1 228 ? -5.904 34.551 -49.942 1.00 42.06 228 ILE A O 1
ATOM 1878 N N . ASN A 1 229 ? -7.683 34.714 -51.323 1.00 40.44 229 ASN A N 1
ATOM 1879 C CA . ASN A 1 229 ? -7.197 35.740 -52.236 1.00 40.44 229 ASN A CA 1
ATOM 1880 C C . ASN A 1 229 ? -7.055 37.072 -51.490 1.00 40.44 229 ASN A C 1
ATOM 1882 O O . ASN A 1 229 ? -8.046 37.604 -50.993 1.00 40.44 229 ASN A O 1
ATOM 1886 N N . TYR A 1 230 ? -5.861 37.662 -51.503 1.00 36.03 230 TYR A N 1
ATOM 1887 C CA . TYR A 1 230 ? -5.708 39.089 -51.231 1.00 36.03 230 TYR A CA 1
ATOM 1888 C C . TYR A 1 230 ? -6.114 39.872 -52.483 1.00 36.03 230 TYR A C 1
ATOM 1890 O O . TYR A 1 230 ? -5.316 40.091 -53.394 1.00 36.03 230 TYR A O 1
ATOM 1898 N N . GLY A 1 231 ? -7.389 40.256 -52.530 1.00 36.31 231 GLY A N 1
ATOM 1899 C CA . GLY A 1 231 ? -7.895 41.280 -53.434 1.00 36.31 231 GLY A CA 1
ATOM 1900 C C . GLY A 1 231 ? -7.406 42.650 -52.977 1.00 36.31 231 GLY A C 1
ATOM 1901 O O . GLY A 1 231 ? -7.804 43.147 -51.929 1.00 36.31 231 GLY A O 1
ATOM 1902 N N . ARG A 1 232 ? -6.503 43.215 -53.771 1.00 38.97 232 ARG A N 1
ATOM 1903 C CA . ARG A 1 232 ? -6.017 44.590 -53.724 1.00 38.97 232 ARG A CA 1
ATOM 1904 C C . ARG A 1 232 ? -7.063 45.502 -54.373 1.00 38.97 232 ARG A C 1
ATOM 1906 O O . ARG A 1 232 ? -7.341 45.297 -55.552 1.00 38.97 232 ARG A O 1
ATOM 1913 N N . GLN A 1 233 ? -7.565 46.499 -53.647 1.00 46.56 233 GLN A N 1
ATOM 1914 C CA . GLN A 1 233 ? -7.865 47.854 -54.136 1.00 46.56 233 GLN A CA 1
ATOM 1915 C C . GLN A 1 233 ? -8.105 48.789 -52.955 1.00 46.56 233 GLN A C 1
ATOM 1917 O O . GLN A 1 233 ? -8.852 48.387 -52.039 1.00 46.56 233 GLN A O 1
#

Secondary structure (DSSP, 8-state):
---SSSTTB--BTTBPPPHHHHHHHTT--HHHHHHHHHHHHHTTSSEE-TT--EE-HHHHHHHHHHHHHHHHHHT-S-GGGTT--------------PPPP-----------------------SS-HHHHHHHHHHHHHHHHH-TTSPPPPHHHHHHHHHHHHHHHHTS---HHHHHHHHHHHHHSHHHHHH--SHHHHHHHHHHHHHHHHHH--SS---------------

pLDDT: mean 75.05, std 19.61, range [33.91, 95.94]

Sequence (233 aa):
MHQSKKYGYFLINGIKPDDKTIQLLLNLNSKSFKKCISELLLYGRIKKDENGVYYCKRMIEDNKLRIKRREAGSKGGNPLLVNQEDNQNNESKDKQKQTPSSSPSSSSSSSDENIEEKPLVPENKFSENDYRLAYLLKTLTMRNYPNQTEPKEHILKKWADCVRLLREVNKRVPKDIEKVLKWSQQDYFWKQNIRSGNSLRKQYDELTIKMEAKSPSDKNSKYDGEKINYGRQ